Protein AF-A0A7S0KKC0-F1 (afdb_monomer_lite)

pLDDT: mean 70.09, std 23.84, range [21.81, 97.62]

Structure (mmCIF, N/CA/C/O backbone):
data_AF-A0A7S0KKC0-F1
#
_entry.id   AF-A0A7S0KKC0-F1
#
loop_
_atom_site.group_PDB
_atom_site.id
_atom_site.type_symbol
_atom_site.label_atom_id
_atom_site.label_alt_id
_atom_site.label_comp_id
_atom_site.label_asym_id
_atom_site.label_entity_id
_atom_site.label_seq_id
_atom_site.pdbx_PDB_ins_code
_atom_site.Cartn_x
_atom_site.Cartn_y
_atom_site.Cartn_z
_atom_site.occupancy
_atom_site.B_iso_or_equiv
_atom_site.auth_seq_id
_atom_site.auth_comp_id
_atom_site.auth_asym_id
_atom_site.auth_atom_id
_atom_site.pdbx_PDB_model_num
ATOM 1 N N . SER A 1 1 ? -36.956 -41.196 -15.712 1.00 33.34 1 SER A N 1
ATOM 2 C CA . SER A 1 1 ? -36.522 -42.022 -16.857 1.00 33.34 1 SER A CA 1
ATOM 3 C C . SER A 1 1 ? -36.078 -41.069 -17.961 1.00 33.34 1 SER A C 1
ATOM 5 O O . SER A 1 1 ? -36.924 -40.428 -18.557 1.00 33.34 1 SER A O 1
ATOM 7 N N . SER A 1 2 ? -34.801 -40.683 -18.025 1.00 31.00 2 SER A N 1
ATOM 8 C CA . SER A 1 2 ? -33.694 -41.424 -18.672 1.00 31.00 2 SER A CA 1
ATOM 9 C C . SER A 1 2 ? -33.734 -41.276 -20.201 1.00 31.00 2 SER A C 1
ATOM 11 O O . SER A 1 2 ? -34.585 -41.890 -20.827 1.00 31.00 2 SER A O 1
ATOM 13 N N . PHE A 1 3 ? -32.931 -40.360 -20.767 1.00 27.38 3 PHE A N 1
ATOM 14 C CA . PHE A 1 3 ? -31.761 -40.575 -21.670 1.00 27.38 3 PHE A CA 1
ATOM 15 C C . PHE A 1 3 ? -32.147 -40.082 -23.088 1.00 27.38 3 PHE A C 1
ATOM 17 O O . PHE A 1 3 ? -33.309 -40.195 -23.442 1.00 27.38 3 PHE A O 1
ATOM 24 N N . ALA A 1 4 ? -31.314 -39.592 -24.006 1.00 29.56 4 ALA A N 1
ATOM 25 C CA . ALA A 1 4 ? -30.034 -38.887 -24.048 1.00 29.56 4 ALA A CA 1
ATOM 26 C C . ALA A 1 4 ? -29.854 -38.394 -25.516 1.00 29.56 4 ALA A C 1
ATOM 28 O O . ALA A 1 4 ? -30.545 -38.859 -26.418 1.00 29.56 4 ALA A O 1
ATOM 29 N N . ALA A 1 5 ? -28.932 -37.448 -25.698 1.00 29.34 5 ALA A N 1
ATOM 30 C CA . ALA A 1 5 ? -28.381 -36.809 -26.903 1.00 29.34 5 ALA A CA 1
ATOM 31 C C . ALA A 1 5 ? -28.414 -37.521 -28.282 1.00 29.34 5 ALA A C 1
ATOM 33 O O . ALA A 1 5 ? -28.183 -38.722 -28.388 1.00 29.34 5 ALA A O 1
ATOM 34 N N . ALA A 1 6 ? -28.455 -36.705 -29.350 1.00 29.59 6 ALA A N 1
ATOM 35 C CA . ALA A 1 6 ? -27.724 -36.961 -30.596 1.00 29.59 6 ALA A CA 1
ATOM 36 C C . ALA A 1 6 ? -27.230 -35.651 -31.249 1.00 29.59 6 ALA A C 1
ATOM 38 O O . ALA A 1 6 ? -27.935 -34.647 -31.306 1.00 29.59 6 ALA A O 1
ATOM 39 N N . VAL A 1 7 ? -25.977 -35.708 -31.694 1.00 26.31 7 VAL A N 1
ATOM 40 C CA . VAL A 1 7 ? -25.099 -34.673 -32.256 1.00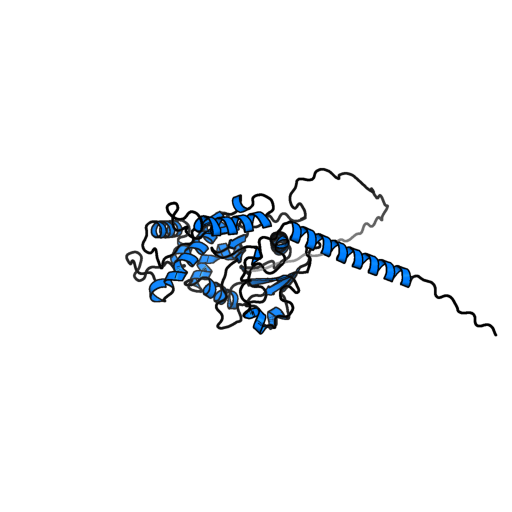 26.31 7 VAL A CA 1
ATOM 41 C C . VAL A 1 7 ? -25.295 -34.544 -33.772 1.00 26.31 7 VAL A C 1
ATOM 43 O O . VAL A 1 7 ? -25.514 -35.552 -34.437 1.00 26.31 7 VAL A O 1
ATOM 46 N N . ALA A 1 8 ? -25.100 -33.346 -34.335 1.00 27.22 8 ALA A N 1
ATOM 47 C CA . ALA A 1 8 ? -24.773 -33.174 -35.754 1.00 27.22 8 ALA A CA 1
ATOM 48 C C . ALA A 1 8 ? -23.677 -32.108 -35.941 1.00 27.22 8 ALA A C 1
ATOM 50 O O . ALA A 1 8 ? -23.861 -30.938 -35.614 1.00 27.22 8 ALA A O 1
ATOM 51 N N . VAL A 1 9 ? -22.537 -32.540 -36.484 1.00 25.58 9 VAL A N 1
ATOM 52 C CA . VAL A 1 9 ? -21.440 -31.725 -37.026 1.00 25.58 9 VAL A CA 1
ATOM 53 C C . VAL A 1 9 ? -21.275 -32.139 -38.487 1.00 25.58 9 VAL A C 1
ATOM 55 O O . VAL A 1 9 ? -21.132 -33.333 -38.732 1.00 25.58 9 VAL A O 1
ATOM 58 N N . ALA A 1 10 ? -21.273 -31.179 -39.420 1.00 26.02 10 ALA A N 1
ATOM 59 C CA . ALA A 1 10 ? -20.343 -31.084 -40.564 1.00 26.02 10 ALA A CA 1
ATOM 60 C C . ALA A 1 10 ? -20.764 -29.924 -41.503 1.00 26.02 10 ALA A C 1
ATOM 62 O O . ALA A 1 10 ? -21.909 -29.873 -41.931 1.00 26.02 10 ALA A O 1
ATOM 63 N N . VAL A 1 11 ? -19.948 -28.869 -41.644 1.00 26.45 11 VAL A N 1
ATOM 64 C CA . VAL A 1 11 ? -18.920 -28.610 -42.691 1.00 26.45 11 VAL A CA 1
ATOM 65 C C . VAL A 1 11 ? -19.469 -27.857 -43.915 1.00 26.45 11 VAL A C 1
ATOM 67 O O . VAL A 1 11 ? -20.315 -28.357 -44.646 1.00 26.45 11 VAL A O 1
ATOM 70 N N . GLY A 1 12 ? -18.890 -26.679 -44.177 1.00 24.48 12 GLY A N 1
ATOM 71 C CA . GLY A 1 12 ? -19.020 -25.933 -45.432 1.00 24.48 12 GLY A CA 1
ATOM 72 C C . GLY A 1 12 ? -17.969 -24.819 -45.550 1.00 24.48 12 GLY A C 1
ATOM 73 O O . GLY A 1 12 ? -18.202 -23.701 -45.104 1.00 24.48 12 GLY A O 1
ATOM 74 N N . CYS A 1 13 ? -16.806 -25.135 -46.131 1.00 22.30 13 CYS A N 1
ATOM 75 C CA . CYS A 1 13 ? -15.778 -24.186 -46.591 1.00 22.30 13 CYS A CA 1
ATOM 76 C C . CYS A 1 13 ? -16.032 -23.761 -48.050 1.00 22.30 13 CYS A C 1
ATOM 78 O O . CYS A 1 13 ? -16.412 -24.617 -48.840 1.00 22.30 13 CYS A O 1
ATOM 80 N N . CYS A 1 14 ? -15.725 -22.500 -48.399 1.00 25.02 14 CYS A N 1
ATOM 81 C CA . CYS A 1 14 ? -15.184 -21.979 -49.683 1.00 25.02 14 CYS A CA 1
ATOM 82 C C . CYS A 1 14 ? -14.927 -20.464 -49.473 1.00 25.02 14 CYS A C 1
ATOM 84 O O . CYS A 1 14 ? -15.863 -19.729 -49.189 1.00 25.02 14 CYS A O 1
ATOM 86 N N . VAL A 1 15 ? -13.688 -19.999 -49.264 1.00 28.28 15 VAL A N 1
ATOM 87 C CA . VAL A 1 15 ? -12.686 -19.527 -50.254 1.00 28.28 15 VAL A CA 1
ATOM 88 C C . VAL A 1 15 ? -13.146 -18.326 -51.097 1.00 28.28 15 VAL A C 1
ATOM 90 O O . VAL A 1 15 ? -14.001 -18.453 -51.964 1.00 28.28 15 VAL A O 1
ATOM 93 N N . GLY A 1 16 ? -12.473 -17.188 -50.889 1.00 24.72 16 GLY A N 1
ATOM 94 C CA . GLY A 1 16 ? -12.490 -16.008 -51.754 1.00 24.72 16 GLY A CA 1
ATOM 95 C C . GLY A 1 16 ? -11.254 -15.139 -51.493 1.00 24.72 16 GLY A C 1
ATOM 96 O O . GLY A 1 16 ? -11.230 -14.357 -50.550 1.00 24.72 16 GLY A O 1
ATOM 97 N N . ILE A 1 17 ? -10.217 -15.331 -52.311 1.00 27.25 17 ILE A N 1
ATOM 98 C CA . ILE A 1 17 ? -8.992 -14.522 -52.388 1.00 27.25 17 ILE A CA 1
ATOM 99 C C . ILE A 1 17 ? -9.214 -13.430 -53.444 1.00 27.25 17 ILE A C 1
ATOM 101 O O . ILE A 1 17 ? -9.596 -13.750 -54.567 1.00 27.25 17 ILE A O 1
ATOM 105 N N . ALA A 1 18 ? -8.894 -12.175 -53.125 1.00 26.75 18 ALA A N 1
ATOM 106 C CA . ALA A 1 18 ? -8.523 -11.153 -54.106 1.00 26.75 18 ALA A CA 1
ATOM 107 C C . ALA A 1 18 ? -7.470 -10.217 -53.491 1.00 26.75 18 ALA A C 1
ATOM 109 O O . ALA A 1 18 ? -7.581 -9.807 -52.338 1.00 26.75 18 ALA A O 1
ATOM 110 N N . ALA A 1 19 ? -6.415 -9.960 -54.261 1.00 24.92 19 ALA A N 1
ATOM 111 C CA . ALA A 1 19 ? -5.150 -9.382 -53.834 1.00 24.92 19 ALA A CA 1
ATOM 112 C C . ALA A 1 19 ? -5.072 -7.848 -53.974 1.00 24.92 19 ALA A C 1
ATOM 114 O O . ALA A 1 19 ? -5.726 -7.248 -54.820 1.00 24.92 19 ALA A O 1
ATOM 115 N N . TYR A 1 20 ? -4.206 -7.280 -53.129 1.00 24.53 20 TYR A N 1
ATOM 116 C CA . TYR A 1 20 ? -3.449 -6.020 -53.189 1.00 24.53 20 TYR A CA 1
ATOM 117 C C . TYR A 1 20 ? -3.596 -5.085 -54.408 1.00 24.53 20 TYR A C 1
ATOM 119 O O . TYR A 1 20 ? -3.232 -5.446 -55.524 1.00 24.53 20 TYR A O 1
ATOM 127 N N . ALA A 1 21 ? -3.863 -3.804 -54.118 1.00 23.38 21 ALA A N 1
ATOM 128 C CA . ALA A 1 21 ? -3.140 -2.677 -54.713 1.00 23.38 21 ALA A CA 1
ATOM 129 C C . ALA A 1 21 ? -3.133 -1.457 -53.766 1.00 23.38 21 ALA A C 1
ATOM 131 O O . ALA A 1 21 ? -4.149 -1.032 -53.229 1.00 23.38 21 ALA A O 1
ATOM 132 N N . SER A 1 22 ? -1.924 -0.943 -53.580 1.00 25.75 22 SER A N 1
ATOM 133 C CA . SER A 1 22 ? -1.464 0.292 -52.942 1.00 25.75 22 SER A CA 1
ATOM 134 C C . SER A 1 22 ? -2.357 1.542 -53.024 1.00 25.75 22 SER A C 1
ATOM 136 O O . SER A 1 22 ? -2.679 2.002 -54.116 1.00 25.75 22 SER A O 1
ATOM 138 N N . SER A 1 23 ? -2.509 2.228 -51.887 1.00 24.06 23 SER A N 1
ATOM 139 C CA . SER A 1 23 ? -2.400 3.693 -51.835 1.00 24.06 23 SER A CA 1
ATOM 140 C C . SER A 1 23 ? -1.883 4.138 -50.466 1.00 24.06 23 SER A C 1
ATOM 142 O O . SER A 1 23 ? -2.566 4.019 -49.451 1.00 24.06 23 SER A O 1
ATOM 144 N N . VAL A 1 24 ? -0.656 4.645 -50.457 1.00 30.66 24 VAL A N 1
ATOM 145 C CA . VAL A 1 24 ? -0.080 5.437 -49.371 1.00 30.66 24 VAL A CA 1
ATOM 146 C C . VAL A 1 24 ? -0.728 6.825 -49.409 1.00 30.66 24 VAL A C 1
ATOM 148 O O . VAL A 1 24 ? -0.751 7.424 -50.485 1.00 30.66 24 VAL A O 1
ATOM 151 N N . PRO A 1 25 ? -1.159 7.399 -48.275 1.00 22.64 25 PRO A N 1
ATOM 152 C CA . PRO A 1 25 ? -1.080 8.832 -48.080 1.00 22.64 25 PRO A CA 1
ATOM 153 C C . PRO A 1 25 ? 0.105 9.111 -47.163 1.00 22.64 25 PRO A C 1
ATOM 155 O O . PRO A 1 25 ? 0.103 8.812 -45.968 1.00 22.64 25 PRO A O 1
ATOM 158 N N . SER A 1 26 ? 1.141 9.668 -47.771 1.00 24.23 26 SER A N 1
ATOM 159 C CA . SER A 1 26 ? 2.267 10.261 -47.083 1.00 24.23 26 SER A CA 1
ATOM 160 C C . SER A 1 26 ? 1.811 11.587 -46.478 1.00 24.23 26 SER A C 1
ATOM 162 O O . SER A 1 26 ? 1.175 12.390 -47.154 1.00 24.23 26 SER A O 1
ATOM 164 N N . SER A 1 27 ? 2.255 11.816 -45.245 1.00 27.88 27 SER A N 1
ATOM 165 C CA . SER A 1 27 ? 2.676 13.121 -44.730 1.00 27.88 27 SER A CA 1
ATOM 166 C C . SER A 1 27 ? 1.612 14.178 -44.386 1.00 27.88 27 SER A C 1
ATOM 168 O O . SER A 1 27 ? 0.975 14.779 -45.242 1.00 27.88 27 SER A O 1
ATOM 170 N N . SER A 1 28 ? 1.646 14.548 -43.101 1.00 29.44 28 SER A N 1
ATOM 171 C CA . SER A 1 28 ? 1.592 15.940 -42.624 1.00 29.44 28 SER A CA 1
ATOM 172 C C . SER A 1 28 ? 0.234 16.647 -42.559 1.00 29.44 28 SER A C 1
ATOM 174 O O . SER A 1 28 ? -0.031 17.581 -43.305 1.00 29.44 28 SER A O 1
ATOM 176 N N . ALA A 1 29 ? -0.549 16.297 -41.539 1.00 24.22 29 ALA A N 1
ATOM 177 C CA . ALA A 1 29 ? -1.346 17.210 -40.703 1.00 24.22 29 ALA A CA 1
ATOM 178 C C . ALA A 1 29 ? -1.804 16.376 -39.485 1.00 24.22 29 ALA A C 1
ATOM 180 O O . ALA A 1 29 ? -2.370 15.312 -39.677 1.00 24.22 29 ALA A O 1
ATOM 181 N N . MET A 1 30 ? -1.543 16.680 -38.216 1.00 27.45 30 MET A N 1
ATOM 182 C CA . MET A 1 30 ? -1.398 17.968 -37.560 1.00 27.45 30 MET A CA 1
ATOM 183 C C . MET A 1 30 ? -0.312 17.905 -36.476 1.00 27.45 30 MET A C 1
ATOM 185 O O . MET A 1 30 ? -0.456 17.232 -35.460 1.00 27.45 30 MET A O 1
ATOM 189 N N . LEU A 1 31 ? 0.747 18.691 -36.663 1.00 31.72 31 LEU A N 1
ATOM 190 C CA . LEU A 1 31 ? 1.318 19.445 -35.552 1.00 31.72 31 LEU A CA 1
ATOM 191 C C . LEU A 1 31 ? 0.249 20.464 -35.145 1.00 31.72 31 LEU A C 1
ATOM 193 O O . LEU A 1 31 ? -0.107 21.333 -35.939 1.00 31.72 31 LEU A O 1
ATOM 197 N N . GLY A 1 32 ? -0.304 20.307 -33.948 1.00 21.81 32 GLY A N 1
ATOM 198 C CA . GLY A 1 32 ? -1.403 21.130 -33.468 1.00 21.81 32 GLY A CA 1
ATOM 199 C C . GLY A 1 32 ? -1.533 21.071 -31.956 1.00 21.81 32 GLY A C 1
ATOM 200 O O . GLY A 1 32 ? -2.217 20.209 -31.429 1.00 21.81 32 GLY A O 1
ATOM 201 N N . SER A 1 33 ? -0.915 22.055 -31.306 1.00 26.09 33 SER A N 1
ATOM 202 C CA . SER A 1 33 ? -1.081 22.455 -29.905 1.00 26.09 33 SER A CA 1
ATOM 203 C C . SER A 1 33 ? -0.376 21.615 -28.834 1.00 26.09 33 SER A C 1
ATOM 205 O O . SER A 1 33 ? -0.880 20.625 -28.309 1.00 26.09 33 SER A O 1
ATOM 207 N N . ALA A 1 34 ? 0.789 22.125 -28.435 1.00 36.16 34 ALA A N 1
ATOM 208 C CA . ALA A 1 34 ? 1.322 21.969 -27.094 1.00 36.16 34 ALA A CA 1
ATOM 209 C C . ALA A 1 34 ? 0.255 22.390 -26.067 1.00 36.16 34 ALA A C 1
ATOM 211 O O . ALA A 1 34 ? -0.007 23.579 -25.933 1.00 36.16 34 ALA A O 1
ATOM 212 N N . ASN A 1 35 ? -0.402 21.409 -25.435 1.00 30.06 35 ASN A N 1
ATOM 213 C CA . ASN A 1 35 ? -1.090 21.467 -24.135 1.00 30.06 35 ASN A CA 1
ATOM 214 C C . ASN A 1 35 ? -1.926 20.182 -23.919 1.00 30.06 35 ASN A C 1
ATOM 216 O O . ASN A 1 35 ? -3.146 20.193 -23.996 1.00 30.06 35 ASN A O 1
ATOM 220 N N . GLY A 1 36 ? -1.287 19.066 -23.571 1.00 24.84 36 GLY A N 1
ATOM 221 C CA . GLY A 1 36 ? -1.936 17.797 -23.181 1.00 24.84 36 GLY A CA 1
ATOM 222 C C . GLY A 1 36 ? -0.824 16.783 -22.931 1.00 24.84 36 GLY A C 1
ATOM 223 O O . GLY A 1 36 ? 0.034 16.631 -23.785 1.00 24.84 36 GLY A O 1
ATOM 224 N N . GLY A 1 37 ? -0.621 16.268 -21.719 1.00 29.88 37 GLY A N 1
ATOM 225 C CA . GLY A 1 37 ? -1.489 15.236 -21.156 1.00 29.88 37 GLY A CA 1
ATOM 226 C C . GLY A 1 37 ? -1.216 13.942 -21.917 1.00 29.88 37 GLY A C 1
ATOM 227 O O . GLY A 1 37 ? -1.510 13.886 -23.100 1.00 29.88 37 GLY A O 1
ATOM 228 N N . VAL A 1 38 ? -0.569 12.974 -21.268 1.00 36.06 38 VAL A N 1
ATOM 229 C CA . VAL A 1 38 ? -0.101 11.698 -21.829 1.00 36.06 38 VAL A CA 1
ATOM 230 C C . VAL A 1 38 ? -1.230 10.983 -22.584 1.00 36.06 38 VAL A C 1
ATOM 232 O O . VAL A 1 38 ? -1.974 10.209 -22.002 1.00 36.06 38 VAL A O 1
ATOM 235 N N . ASP A 1 39 ? -1.335 11.239 -23.888 1.00 32.38 39 ASP A N 1
ATOM 236 C CA . ASP A 1 39 ? -2.275 10.579 -24.804 1.00 32.38 39 ASP A CA 1
ATOM 237 C C . ASP A 1 39 ? -1.540 9.524 -25.648 1.00 32.38 39 ASP A C 1
ATOM 239 O O . ASP A 1 39 ? -1.757 9.325 -26.843 1.00 32.38 39 ASP A O 1
ATOM 243 N N . LEU A 1 40 ? -0.607 8.825 -25.000 1.00 34.19 40 LEU A N 1
ATOM 244 C CA . LEU A 1 40 ? -0.240 7.486 -25.420 1.00 34.19 40 LEU A CA 1
ATOM 245 C C . LEU A 1 40 ? -1.043 6.540 -24.544 1.00 34.19 40 LEU A C 1
ATOM 247 O O . LEU A 1 40 ? -0.691 6.408 -23.379 1.00 34.19 40 LEU A O 1
ATOM 251 N N . LEU A 1 41 ? -2.057 5.880 -25.114 1.00 38.12 41 LEU A N 1
ATOM 252 C CA . LEU A 1 41 ? -2.309 4.439 -24.966 1.00 38.12 41 LEU A CA 1
ATOM 253 C C . LEU A 1 41 ? -3.599 4.007 -25.685 1.00 38.12 41 LEU A C 1
ATOM 255 O O . LEU A 1 41 ? -4.710 4.391 -25.334 1.00 38.12 41 LEU A O 1
ATOM 259 N N . LEU A 1 42 ? -3.451 3.116 -26.669 1.00 35.06 42 LEU A N 1
ATOM 260 C CA . LEU A 1 42 ? -4.535 2.239 -27.110 1.00 35.06 42 LEU A CA 1
ATOM 261 C C . LEU A 1 42 ? -4.824 1.243 -25.973 1.00 35.06 42 LEU A C 1
ATOM 263 O O . LEU A 1 42 ? -4.142 0.228 -25.844 1.00 35.06 42 LEU A O 1
ATOM 267 N N . GLY A 1 43 ? -5.796 1.604 -25.133 1.00 38.94 43 GLY A N 1
ATOM 268 C CA . GLY A 1 43 ? -6.290 0.863 -23.971 1.00 38.94 43 GLY A CA 1
ATOM 269 C C . GLY A 1 43 ? -6.640 1.846 -22.854 1.00 38.94 43 GLY A C 1
ATOM 270 O O . GLY A 1 43 ? -5.741 2.413 -22.246 1.00 38.94 43 GLY A O 1
ATOM 271 N N . ALA A 1 44 ? -7.930 2.090 -22.616 1.00 43.06 44 ALA A N 1
ATOM 272 C CA . ALA A 1 44 ? -8.434 3.107 -21.688 1.00 43.06 44 ALA A CA 1
ATOM 273 C C . ALA A 1 44 ? -8.248 2.724 -20.202 1.00 43.06 44 ALA A C 1
ATOM 275 O O . ALA A 1 44 ? -9.215 2.602 -19.458 1.00 43.06 44 ALA A O 1
ATOM 276 N N . THR A 1 45 ? -7.014 2.499 -19.755 1.00 54.09 45 THR A N 1
ATOM 277 C CA . THR A 1 45 ? -6.682 2.441 -18.324 1.00 54.09 45 THR A CA 1
ATOM 278 C C . THR A 1 45 ? -6.320 3.832 -17.841 1.00 54.09 45 THR A C 1
ATOM 280 O O . THR A 1 45 ? -5.310 4.398 -18.258 1.00 54.09 45 THR A O 1
ATOM 283 N N . THR A 1 46 ? -7.137 4.366 -16.942 1.00 65.88 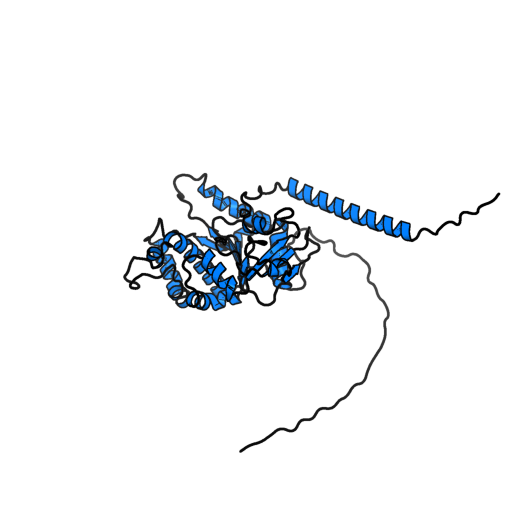46 THR A N 1
ATOM 284 C CA . THR A 1 46 ? -6.819 5.567 -16.174 1.00 65.88 46 THR A CA 1
ATOM 285 C C . THR A 1 46 ? -5.830 5.230 -15.066 1.00 65.88 46 THR A C 1
ATOM 287 O O . THR A 1 46 ? -5.823 4.112 -14.544 1.00 65.88 46 THR A O 1
ATOM 290 N N . PHE A 1 47 ? -5.002 6.202 -14.689 1.00 75.50 47 PHE A N 1
ATOM 291 C CA . PHE A 1 47 ? -4.133 6.065 -13.526 1.00 75.50 47 PHE A CA 1
ATOM 292 C C . PHE A 1 47 ? -4.969 5.754 -12.263 1.00 75.50 47 PHE A C 1
ATOM 294 O O . PHE A 1 47 ? -6.078 6.288 -12.134 1.00 75.50 47 PHE A O 1
ATOM 301 N N . PRO A 1 48 ? -4.500 4.878 -11.352 1.00 78.38 48 PRO A N 1
ATOM 302 C CA . PRO A 1 48 ? -5.233 4.539 -10.137 1.00 78.38 48 PRO A CA 1
ATOM 303 C C . PRO A 1 48 ? -5.532 5.751 -9.266 1.00 78.38 48 PRO A C 1
ATOM 305 O O . PRO A 1 48 ? -4.746 6.694 -9.179 1.00 78.38 48 PRO A O 1
ATOM 308 N N . ARG A 1 49 ? -6.626 5.661 -8.506 1.00 78.38 49 ARG A N 1
ATOM 309 C CA . ARG A 1 49 ? -6.841 6.571 -7.383 1.00 78.38 49 ARG A CA 1
ATOM 310 C C . ARG A 1 49 ? -5.653 6.466 -6.431 1.00 78.38 49 ARG A C 1
ATOM 312 O O . ARG A 1 49 ? -5.172 5.367 -6.150 1.00 78.38 49 ARG A O 1
ATOM 319 N N . THR A 1 50 ? -5.207 7.602 -5.920 1.00 83.19 50 THR A N 1
ATOM 320 C CA . THR A 1 50 ? -4.155 7.637 -4.909 1.00 83.19 50 THR A CA 1
ATOM 321 C C . THR A 1 50 ? -4.739 8.083 -3.585 1.00 83.19 50 THR A C 1
ATOM 323 O O . THR A 1 50 ? -5.451 9.083 -3.523 1.00 83.19 50 THR A O 1
ATOM 326 N N . THR A 1 51 ? -4.390 7.372 -2.519 1.00 83.56 51 THR A N 1
ATOM 327 C CA . THR A 1 51 ? -4.621 7.815 -1.151 1.00 83.56 51 THR A CA 1
ATOM 328 C C . THR A 1 51 ? -3.295 8.025 -0.441 1.00 83.56 51 THR A C 1
ATOM 330 O O . THR A 1 51 ? -2.440 7.141 -0.385 1.00 83.56 51 THR A O 1
ATOM 333 N N . ARG A 1 52 ? -3.133 9.204 0.145 1.00 82.94 52 ARG A N 1
ATOM 334 C CA . ARG A 1 52 ? -1.990 9.527 0.984 1.00 82.94 52 ARG A CA 1
ATOM 335 C C . ARG A 1 52 ? -2.404 9.540 2.443 1.00 82.94 52 ARG A C 1
ATOM 337 O O . ARG A 1 52 ? -3.399 10.166 2.808 1.00 82.94 52 ARG A O 1
ATOM 344 N N . ILE A 1 53 ? -1.601 8.887 3.268 1.00 85.38 53 ILE A N 1
ATOM 345 C CA . ILE A 1 53 ? -1.714 8.999 4.713 1.00 85.38 53 ILE A CA 1
ATOM 346 C C . ILE A 1 53 ? -0.863 10.187 5.146 1.00 85.38 53 ILE A C 1
ATOM 348 O O . ILE A 1 53 ? 0.313 10.267 4.797 1.00 85.38 53 ILE A O 1
ATOM 352 N N . THR A 1 54 ? -1.467 11.146 5.836 1.00 81.44 54 THR A N 1
ATOM 353 C CA . THR A 1 54 ? -0.803 12.378 6.272 1.00 81.44 54 THR A CA 1
ATOM 354 C C . THR A 1 54 ? -0.550 12.321 7.774 1.00 81.44 54 THR A C 1
ATOM 356 O O . THR A 1 54 ? -1.510 12.083 8.517 1.00 81.44 54 THR A O 1
ATOM 359 N N . PRO A 1 55 ? 0.693 12.536 8.243 1.00 71.69 55 PRO A N 1
ATOM 360 C CA . PRO A 1 55 ? 0.956 12.624 9.670 1.00 71.69 55 PRO A CA 1
ATOM 361 C C . PRO A 1 55 ? 0.132 13.758 10.279 1.00 71.69 55 PRO A C 1
ATOM 363 O O . PRO A 1 55 ? -0.075 14.796 9.649 1.00 71.69 55 PRO A O 1
ATOM 366 N N . LYS A 1 56 ? -0.335 13.570 11.515 1.00 64.94 56 LYS A N 1
ATOM 367 C CA . LYS A 1 56 ? -0.989 14.650 12.251 1.00 64.94 56 LYS A CA 1
ATOM 368 C C . LYS A 1 56 ? 0.055 15.731 12.527 1.00 64.94 56 LYS A C 1
ATOM 370 O O . LYS A 1 56 ? 1.043 15.482 13.219 1.00 64.94 56 LYS A O 1
ATOM 375 N N . THR A 1 57 ? -0.136 16.915 11.956 1.00 51.62 57 THR A N 1
ATOM 376 C CA . THR A 1 57 ? 0.663 18.086 12.299 1.00 51.62 57 THR A CA 1
ATOM 377 C C . THR A 1 57 ? 0.393 18.405 13.765 1.00 51.62 57 THR A C 1
ATOM 379 O O . THR A 1 57 ? -0.732 18.723 14.143 1.00 51.62 57 THR A O 1
ATOM 382 N N . ILE A 1 58 ? 1.410 18.224 14.610 1.00 39.75 58 ILE A N 1
ATOM 383 C CA . ILE A 1 58 ? 1.414 18.792 15.956 1.00 39.75 58 ILE A CA 1
ATOM 384 C C . ILE A 1 58 ? 1.370 20.307 15.734 1.00 39.75 58 ILE A C 1
ATOM 386 O O . ILE A 1 58 ? 2.269 20.857 15.103 1.00 39.75 58 ILE A O 1
ATOM 390 N N . ASP A 1 59 ? 0.265 20.901 16.166 1.00 37.62 59 ASP A N 1
ATOM 391 C CA . ASP A 1 59 ? -0.053 22.324 16.189 1.00 37.62 59 ASP A CA 1
ATOM 392 C C . ASP A 1 59 ? -0.241 23.034 14.833 1.00 37.62 59 ASP A C 1
ATOM 394 O O . ASP A 1 59 ? 0.700 23.393 14.125 1.00 37.62 59 ASP A O 1
ATOM 398 N N . ASP A 1 60 ? -1.511 23.350 14.554 1.00 40.38 60 ASP A N 1
ATOM 399 C CA . ASP A 1 60 ? -1.917 24.549 13.806 1.00 40.38 60 ASP A CA 1
ATOM 400 C C . ASP A 1 60 ? -1.646 25.846 14.608 1.00 40.38 60 ASP A C 1
ATOM 402 O O . ASP A 1 60 ? -1.917 26.929 14.097 1.00 40.38 60 ASP A O 1
ATOM 406 N N . ASP A 1 61 ? -1.079 25.767 15.824 1.00 39.72 61 ASP A N 1
ATOM 407 C CA . ASP A 1 61 ? -0.954 26.924 16.720 1.00 39.72 61 ASP A CA 1
ATOM 408 C C . ASP A 1 61 ? 0.445 27.255 17.282 1.00 39.72 61 ASP A C 1
ATOM 410 O O . ASP A 1 61 ? 0.557 28.347 17.822 1.00 39.72 61 ASP A O 1
ATOM 414 N N . ASP A 1 62 ? 1.526 26.463 17.136 1.00 36.47 62 ASP A N 1
ATOM 415 C CA . ASP A 1 62 ? 2.795 26.856 17.806 1.00 36.47 62 ASP A CA 1
ATOM 416 C C . ASP A 1 62 ? 4.150 26.481 17.168 1.00 36.47 62 ASP A C 1
ATOM 418 O O . ASP A 1 62 ? 5.176 26.797 17.756 1.00 36.47 62 ASP A O 1
ATOM 422 N N . ASP A 1 63 ? 4.234 25.933 15.946 1.00 37.03 63 ASP A N 1
ATOM 423 C CA . ASP A 1 63 ? 5.498 25.971 15.171 1.00 37.03 63 ASP A CA 1
ATOM 424 C C . ASP A 1 63 ? 5.274 25.646 13.679 1.00 37.03 63 ASP A C 1
ATOM 426 O O . ASP A 1 63 ? 5.582 24.570 13.156 1.00 37.03 63 ASP A O 1
ATOM 430 N N . ALA A 1 64 ? 4.764 26.635 12.941 1.00 39.38 64 ALA A N 1
ATOM 431 C CA . ALA A 1 64 ? 4.446 26.571 11.508 1.00 39.38 64 ALA A CA 1
ATOM 432 C C . ALA A 1 64 ? 5.652 26.320 10.561 1.00 39.38 64 ALA A C 1
ATOM 434 O O . ALA A 1 64 ? 5.524 26.461 9.342 1.00 39.38 64 ALA A O 1
ATOM 435 N N . ALA A 1 65 ? 6.833 25.956 11.066 1.00 40.56 65 ALA A N 1
ATOM 436 C CA . ALA A 1 65 ? 8.031 25.718 10.257 1.00 40.56 65 ALA A CA 1
ATOM 437 C C . ALA A 1 65 ? 8.292 24.229 9.951 1.00 40.56 65 ALA A C 1
ATOM 439 O O . ALA A 1 65 ? 8.834 23.912 8.892 1.00 40.56 65 ALA A O 1
ATOM 440 N N . THR A 1 66 ? 7.898 23.299 10.827 1.00 41.81 66 THR A N 1
ATOM 441 C CA . THR A 1 66 ? 8.221 21.862 10.690 1.00 41.81 66 THR A CA 1
ATOM 442 C C . THR A 1 66 ? 7.021 21.010 10.286 1.00 41.81 66 THR A C 1
ATOM 444 O O . THR A 1 66 ? 7.178 20.116 9.450 1.00 41.81 66 THR A O 1
ATOM 447 N N . SER A 1 67 ? 5.815 21.309 10.773 1.00 40.84 67 SER A N 1
ATOM 448 C CA . SER A 1 67 ? 4.581 20.598 10.397 1.00 40.84 67 SER A CA 1
ATOM 449 C C . SER A 1 67 ? 4.163 20.917 8.948 1.00 40.84 67 SER A C 1
ATOM 451 O O . SER A 1 67 ? 3.874 20.026 8.144 1.00 40.84 67 SER A O 1
ATOM 453 N N . THR A 1 68 ? 4.354 22.176 8.548 1.00 49.50 68 THR A N 1
ATOM 454 C CA . THR A 1 68 ? 4.281 22.658 7.164 1.00 49.50 68 THR A CA 1
ATOM 455 C C . THR A 1 68 ? 5.320 21.986 6.259 1.00 49.50 68 THR A C 1
ATOM 457 O O . THR A 1 68 ? 5.133 21.970 5.047 1.00 49.50 68 THR A O 1
ATOM 460 N N . SER A 1 69 ? 6.392 21.388 6.803 1.00 62.78 69 SER A N 1
ATOM 461 C CA . SER A 1 69 ? 7.474 20.809 5.997 1.00 62.78 69 SER A CA 1
ATOM 462 C C . SER A 1 69 ? 7.132 19.425 5.447 1.00 62.78 69 SER A C 1
ATOM 464 O O . SER A 1 69 ? 7.211 19.240 4.239 1.00 62.78 69 SER A O 1
ATOM 466 N N . MET A 1 70 ? 6.705 18.450 6.259 1.00 66.88 70 MET A N 1
ATOM 467 C CA . MET A 1 70 ? 6.483 17.083 5.761 1.00 66.88 70 MET A CA 1
ATOM 468 C C . MET A 1 70 ? 5.292 17.041 4.809 1.00 66.88 70 MET A C 1
ATOM 470 O O . MET A 1 70 ? 5.375 16.517 3.697 1.00 66.88 70 MET A O 1
ATOM 474 N N . ASP A 1 71 ? 4.204 17.695 5.202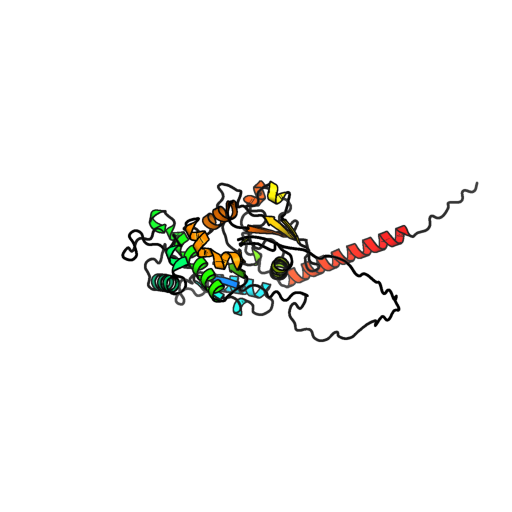 1.00 66.12 71 ASP A N 1
ATOM 475 C CA . ASP A 1 71 ? 2.990 17.681 4.415 1.00 66.12 71 ASP A CA 1
ATOM 476 C C . ASP A 1 71 ? 3.147 18.414 3.078 1.00 66.12 71 ASP A C 1
ATOM 478 O O . ASP A 1 71 ? 2.669 17.928 2.042 1.00 66.12 71 ASP A O 1
ATOM 482 N N . ALA A 1 72 ? 3.872 19.539 3.072 1.00 68.69 72 ALA A N 1
ATOM 483 C CA . ALA A 1 72 ? 4.264 20.218 1.842 1.00 68.69 72 ALA A CA 1
ATOM 484 C C . ALA A 1 72 ? 5.275 19.406 1.028 1.00 68.69 72 ALA A C 1
ATOM 486 O O . ALA A 1 72 ? 5.160 19.380 -0.191 1.00 68.69 72 ALA A O 1
ATOM 487 N N . ARG A 1 73 ? 6.215 18.693 1.657 1.00 69.12 73 ARG A N 1
ATOM 488 C CA . ARG A 1 73 ? 7.212 17.876 0.950 1.00 69.12 73 ARG A CA 1
ATOM 489 C C . ARG A 1 73 ? 6.582 16.706 0.231 1.00 69.12 73 ARG A C 1
ATOM 491 O O . ARG A 1 73 ? 6.866 16.542 -0.951 1.00 69.12 73 ARG A O 1
ATOM 498 N N . MET A 1 74 ? 5.699 15.927 0.865 1.00 68.12 74 MET A N 1
ATOM 499 C CA . MET A 1 74 ? 5.047 14.857 0.102 1.00 68.12 74 MET A CA 1
ATOM 500 C C . MET A 1 74 ? 4.019 15.422 -0.893 1.00 68.12 74 MET A C 1
ATOM 502 O O . MET A 1 74 ? 3.734 14.760 -1.881 1.00 68.12 74 MET A O 1
ATOM 506 N N . ARG A 1 75 ? 3.514 16.662 -0.715 1.00 69.44 75 ARG A N 1
ATOM 507 C CA . ARG A 1 75 ? 2.701 17.340 -1.749 1.00 69.44 75 ARG A CA 1
ATOM 508 C C . ARG A 1 75 ? 3.557 17.704 -2.958 1.00 69.44 75 ARG A C 1
ATOM 510 O O . ARG A 1 75 ? 3.209 17.325 -4.064 1.00 69.44 75 ARG A O 1
ATOM 517 N N . ALA A 1 76 ? 4.688 18.366 -2.729 1.00 68.81 76 ALA A N 1
ATOM 518 C CA . ALA A 1 76 ? 5.645 18.742 -3.760 1.00 68.81 76 ALA A CA 1
ATOM 519 C C . ALA A 1 76 ? 6.181 17.512 -4.496 1.00 68.81 76 ALA A C 1
ATOM 521 O O . ALA A 1 76 ? 6.258 17.518 -5.716 1.00 68.81 76 ALA A O 1
ATOM 522 N N . ASN A 1 77 ? 6.482 16.434 -3.765 1.00 71.88 77 ASN A N 1
ATOM 523 C CA . ASN A 1 77 ? 6.839 15.147 -4.345 1.00 71.88 77 ASN A CA 1
ATOM 524 C C . ASN A 1 77 ? 5.723 14.646 -5.271 1.00 71.88 77 ASN A C 1
ATOM 526 O O . ASN A 1 77 ? 5.990 14.348 -6.423 1.00 71.88 77 ASN A O 1
ATOM 530 N N . TRP A 1 78 ? 4.471 14.637 -4.813 1.00 72.69 78 TRP A N 1
ATOM 531 C CA . TRP A 1 78 ? 3.338 14.191 -5.625 1.00 72.69 78 TRP A CA 1
ATOM 532 C C . TRP A 1 78 ? 3.120 15.046 -6.883 1.00 72.69 78 TRP A C 1
ATOM 534 O O . TRP A 1 78 ? 2.963 14.521 -7.985 1.00 72.69 78 TRP A O 1
ATOM 544 N N . ASP A 1 79 ? 3.158 16.370 -6.728 1.00 69.12 79 ASP A N 1
ATOM 545 C CA . ASP A 1 79 ? 2.958 17.323 -7.819 1.00 69.12 79 ASP A CA 1
ATOM 546 C C . ASP A 1 79 ? 4.075 17.239 -8.872 1.00 69.12 79 ASP A C 1
ATOM 548 O O . ASP A 1 79 ? 3.779 17.347 -10.064 1.00 69.12 79 ASP A O 1
ATOM 552 N N . LEU A 1 80 ? 5.325 16.978 -8.457 1.00 63.50 80 LEU A N 1
ATOM 553 C CA . LEU A 1 80 ? 6.466 16.790 -9.364 1.00 63.50 80 LEU A CA 1
ATOM 554 C C . LEU A 1 80 ? 6.235 15.620 -10.332 1.00 63.50 80 LEU A C 1
ATOM 556 O O . LEU A 1 80 ? 6.629 15.690 -11.493 1.00 63.50 80 LEU A O 1
ATOM 560 N N . TYR A 1 81 ? 5.585 14.550 -9.868 1.00 64.69 81 TYR A N 1
ATOM 561 C CA . TYR A 1 81 ? 5.467 13.312 -10.643 1.00 64.69 81 TYR A CA 1
ATOM 562 C C . TYR A 1 81 ? 4.177 13.195 -11.449 1.00 64.69 81 TYR A C 1
ATOM 564 O O . TYR A 1 81 ? 4.174 12.486 -12.445 1.00 64.69 81 TYR A O 1
ATOM 572 N N . HIS A 1 82 ? 3.124 13.932 -11.083 1.00 65.94 82 HIS A N 1
ATOM 573 C CA . HIS A 1 82 ? 1.840 13.912 -11.802 1.00 65.94 82 HIS A CA 1
ATOM 574 C C . HIS A 1 82 ? 1.666 15.083 -12.794 1.00 65.94 82 HIS A C 1
ATOM 576 O O . HIS A 1 82 ? 0.626 15.205 -13.441 1.00 65.94 82 HIS A O 1
ATOM 582 N N . GLY A 1 83 ? 2.655 15.979 -12.926 1.00 50.31 83 GLY A N 1
ATOM 583 C CA . GLY A 1 83 ? 2.778 16.980 -14.000 1.00 50.31 83 GLY A CA 1
ATOM 584 C C . GLY A 1 83 ? 1.698 18.075 -14.099 1.00 50.31 83 GLY A C 1
ATOM 585 O O . GLY A 1 83 ? 1.898 19.048 -14.825 1.00 50.31 83 GLY A O 1
ATOM 586 N N . ARG A 1 84 ? 0.555 17.964 -13.404 1.00 49.44 84 ARG A N 1
ATOM 587 C CA . ARG A 1 84 ? -0.559 18.935 -13.413 1.00 49.44 84 ARG A CA 1
ATOM 588 C C . ARG A 1 84 ? -1.378 18.892 -12.118 1.00 49.44 84 ARG A C 1
ATOM 590 O O . ARG A 1 84 ? -2.510 18.432 -12.118 1.00 49.44 84 ARG A O 1
ATOM 597 N N . GLY A 1 85 ? -0.836 19.399 -11.011 1.00 46.53 85 GLY A N 1
ATOM 598 C CA . GLY A 1 85 ? -1.617 19.594 -9.776 1.00 46.53 85 GLY A CA 1
ATOM 599 C C . GLY A 1 85 ? -2.200 18.310 -9.170 1.00 46.53 85 GLY A C 1
ATOM 600 O O . GLY A 1 85 ? -3.254 18.369 -8.535 1.00 46.53 85 GLY A O 1
ATOM 601 N N . GLY A 1 86 ? -1.522 17.174 -9.372 1.00 44.41 86 GLY A N 1
ATOM 602 C CA . GLY A 1 86 ? -2.003 15.837 -9.015 1.00 44.41 86 GLY A CA 1
ATOM 603 C C . GLY A 1 86 ? -2.226 15.610 -7.520 1.00 44.41 86 GLY A C 1
ATOM 604 O O . GLY A 1 86 ? -2.924 14.671 -7.153 1.00 44.41 86 GLY A O 1
ATOM 605 N N . SER A 1 87 ? -1.722 16.476 -6.633 1.00 51.47 87 SER A N 1
ATOM 606 C CA . SER A 1 87 ? -2.101 16.430 -5.214 1.00 51.47 87 SER A CA 1
ATOM 607 C C . SER A 1 87 ? -3.577 16.769 -4.960 1.00 51.47 87 SER A C 1
ATOM 609 O O . SER A 1 87 ? -4.113 16.380 -3.919 1.00 51.47 87 SER A O 1
ATOM 611 N N . LYS A 1 88 ? -4.258 17.458 -5.891 1.00 53.69 88 LYS A N 1
ATOM 612 C CA . LYS A 1 88 ? -5.713 17.694 -5.827 1.00 53.69 88 LYS A CA 1
ATOM 613 C C . LYS A 1 88 ? -6.531 16.434 -6.112 1.00 53.69 88 LYS A C 1
ATOM 615 O O . LYS A 1 88 ? -7.655 16.344 -5.633 1.00 53.69 88 LYS A O 1
ATOM 620 N N . ASP A 1 89 ? -5.949 15.478 -6.833 1.00 55.62 89 ASP A N 1
ATOM 621 C CA . ASP A 1 89 ? -6.593 14.216 -7.209 1.00 55.62 89 ASP A CA 1
ATOM 622 C C . ASP A 1 89 ? -6.272 13.079 -6.219 1.00 55.62 89 ASP A C 1
ATOM 624 O O . ASP A 1 89 ? -6.790 11.968 -6.345 1.00 55.62 89 ASP A O 1
ATOM 628 N N . SER A 1 90 ? -5.425 13.347 -5.213 1.00 66.56 90 SER A N 1
ATOM 629 C CA . SER A 1 90 ? -5.114 12.403 -4.137 1.00 66.56 90 SER A CA 1
ATOM 630 C C . SER A 1 90 ? -6.051 12.576 -2.942 1.00 66.56 90 SER A C 1
ATOM 632 O O . SER A 1 90 ? -6.160 13.665 -2.369 1.00 66.56 90 SER A O 1
ATOM 634 N N . ASP A 1 91 ? -6.666 11.480 -2.509 1.00 79.12 91 ASP A N 1
ATOM 635 C CA . ASP A 1 91 ? -7.367 11.434 -1.232 1.00 79.12 91 ASP A CA 1
ATOM 636 C C . ASP A 1 91 ? -6.395 11.547 -0.067 1.00 79.12 91 ASP A C 1
ATOM 638 O O . ASP A 1 91 ? -5.240 11.116 -0.145 1.00 79.12 91 ASP A O 1
ATOM 642 N N . ARG A 1 92 ? -6.914 12.017 1.068 1.00 81.81 92 ARG A N 1
ATOM 643 C CA . ARG A 1 92 ? -6.175 12.053 2.325 1.00 81.81 92 ARG A CA 1
ATOM 644 C C . ARG A 1 92 ? -6.848 11.221 3.401 1.00 81.81 92 ARG A C 1
ATOM 646 O O . ARG A 1 92 ? -8.072 11.237 3.555 1.00 81.81 92 ARG A O 1
ATOM 653 N N . VAL A 1 93 ? -6.018 10.524 4.163 1.00 86.12 93 VAL A N 1
ATOM 654 C CA . VAL A 1 93 ? -6.386 9.865 5.414 1.00 86.12 93 VAL A CA 1
ATOM 655 C C . VAL A 1 93 ? -5.385 10.296 6.476 1.00 86.12 93 VAL A C 1
ATOM 657 O O . VAL A 1 93 ? -4.193 10.378 6.205 1.00 86.12 93 VAL A O 1
ATOM 660 N N . VAL A 1 94 ? -5.862 10.615 7.673 1.00 88.06 94 VAL A N 1
ATOM 661 C CA . VAL A 1 94 ? -4.989 11.010 8.783 1.00 88.06 94 VAL A CA 1
ATOM 662 C C . VAL A 1 94 ? -4.240 9.780 9.296 1.00 88.06 94 VAL A C 1
ATOM 664 O O . VAL A 1 94 ? -4.816 8.697 9.370 1.00 88.06 94 VAL A O 1
ATOM 667 N N . GLU A 1 95 ? -2.958 9.934 9.632 1.00 89.50 95 GLU A N 1
ATOM 668 C CA . GLU A 1 95 ? -2.223 8.917 10.381 1.00 89.50 95 GLU A CA 1
ATOM 669 C C . GLU A 1 95 ? -2.673 8.937 11.843 1.00 89.50 95 GLU A C 1
ATOM 671 O O . GLU A 1 95 ? -2.375 9.864 12.598 1.00 89.50 95 GLU A O 1
ATOM 676 N N . TYR A 1 96 ? -3.394 7.896 12.241 1.00 90.81 96 TYR A N 1
ATOM 677 C CA . TYR A 1 96 ? -3.815 7.706 13.621 1.00 90.81 96 TYR A CA 1
ATOM 678 C C . TYR A 1 96 ? -2.668 7.170 14.488 1.00 90.81 96 TYR A C 1
ATOM 680 O O . TYR A 1 96 ? -1.879 6.329 14.055 1.00 90.81 96 TYR A O 1
ATOM 688 N N . ASP A 1 97 ? -2.625 7.599 15.750 1.00 88.94 97 ASP A N 1
ATOM 689 C CA . ASP A 1 97 ? -1.640 7.159 16.747 1.00 88.94 97 ASP A CA 1
ATOM 690 C C . ASP A 1 97 ? -2.357 6.734 18.035 1.00 88.94 97 ASP A C 1
ATOM 692 O O . ASP A 1 97 ? -2.761 7.561 18.854 1.00 88.94 97 ASP A O 1
ATOM 696 N N . PHE A 1 98 ? -2.518 5.424 18.214 1.00 87.75 98 PHE A N 1
ATOM 697 C CA . PHE A 1 98 ? -3.113 4.864 19.426 1.00 87.75 98 PHE A CA 1
ATOM 698 C C . PHE A 1 98 ? -2.152 4.857 20.613 1.00 87.75 98 PHE A C 1
ATOM 700 O O . PHE A 1 98 ? -2.604 4.776 21.749 1.00 87.75 98 PHE A O 1
ATOM 707 N N . GLU A 1 99 ? -0.840 4.903 20.398 1.00 87.31 99 GLU A N 1
ATOM 708 C CA . GLU A 1 99 ? 0.123 4.859 21.496 1.00 87.31 99 GLU A CA 1
ATOM 709 C C . GLU A 1 99 ? 0.087 6.159 22.297 1.00 87.31 99 GLU A C 1
ATOM 711 O O . GLU A 1 99 ? 0.058 6.115 23.527 1.00 87.31 99 GLU A O 1
ATOM 716 N N . LYS A 1 100 ? 0.008 7.298 21.603 1.00 86.12 100 LYS A N 1
ATOM 717 C CA . LYS A 1 100 ? -0.011 8.620 22.240 1.00 86.12 100 LYS A CA 1
ATOM 718 C C . LYS A 1 100 ? -1.410 9.170 22.489 1.00 86.12 100 LYS A C 1
ATOM 720 O O . LYS A 1 100 ? -1.605 9.856 23.487 1.00 86.12 100 LYS A O 1
ATOM 725 N N . ASN A 1 101 ? -2.373 8.876 21.611 1.00 84.94 101 ASN A N 1
ATOM 726 C CA . ASN A 1 101 ? -3.661 9.578 21.604 1.00 84.94 101 ASN A CA 1
ATOM 727 C C . ASN A 1 101 ? -4.862 8.697 21.988 1.00 84.94 101 ASN A C 1
ATOM 729 O O . ASN A 1 101 ? -5.996 9.166 21.890 1.00 84.94 101 ASN A O 1
ATOM 733 N N . TRP A 1 102 ? -4.666 7.435 22.398 1.00 84.31 102 TRP A N 1
ATOM 734 C CA . TRP A 1 102 ? -5.774 6.575 22.836 1.00 84.31 102 TRP A CA 1
ATOM 735 C C . TRP A 1 102 ? -6.054 6.682 24.346 1.00 84.31 102 TRP A C 1
ATOM 737 O O . TRP A 1 102 ? -5.130 6.464 25.138 1.00 84.31 102 TRP A O 1
ATOM 747 N N . PRO A 1 103 ? -7.321 6.862 24.771 1.00 85.88 103 PRO A N 1
ATOM 748 C CA . PRO A 1 103 ? -8.508 7.156 23.958 1.00 85.88 103 PRO A CA 1
ATOM 749 C C . PRO A 1 103 ? -8.631 8.650 23.617 1.00 85.88 103 PRO A C 1
ATOM 751 O O . PRO A 1 103 ? -8.293 9.510 24.429 1.00 85.88 103 PRO A O 1
ATOM 754 N N . SER A 1 104 ? -9.173 8.959 22.438 1.00 87.50 104 SER A N 1
ATOM 755 C CA . SER A 1 104 ? -9.563 10.317 22.034 1.00 87.50 104 SER A CA 1
ATOM 756 C C . SER A 1 104 ? -10.816 10.271 21.165 1.00 87.50 104 SER A C 1
ATOM 758 O O . SER A 1 104 ? -11.032 9.285 20.463 1.00 87.50 104 SER A O 1
ATOM 760 N N . ALA A 1 105 ? -11.606 11.351 21.184 1.00 87.88 105 ALA A N 1
ATOM 761 C CA . ALA A 1 105 ? -12.841 11.457 20.402 1.00 87.88 105 ALA A CA 1
ATOM 762 C C . ALA A 1 105 ? -12.607 11.197 18.905 1.00 87.88 105 ALA A C 1
ATOM 764 O O . ALA A 1 105 ? -13.380 10.502 18.271 1.00 87.88 105 ALA A O 1
ATOM 765 N N . GLU A 1 106 ? -11.488 11.669 18.354 1.00 87.44 106 GLU A N 1
ATOM 766 C CA . GLU A 1 106 ? -11.130 11.438 16.950 1.00 87.44 106 GLU A CA 1
ATOM 767 C C . GLU A 1 106 ? -10.916 9.949 16.624 1.00 87.44 106 GLU A C 1
ATOM 769 O O . GLU A 1 106 ? -11.354 9.468 15.579 1.00 87.44 106 GLU A O 1
ATOM 774 N N . LEU A 1 107 ? -10.232 9.209 17.505 1.00 89.38 107 LEU A N 1
ATOM 775 C CA . LEU A 1 107 ? -10.035 7.769 17.325 1.00 89.38 107 LEU A CA 1
ATOM 776 C C . LEU A 1 107 ? -11.350 7.011 17.509 1.00 89.38 107 LEU A C 1
ATOM 778 O O . LEU A 1 107 ? -11.598 6.054 16.784 1.00 89.38 107 LEU A O 1
ATOM 782 N N . GLU A 1 108 ? -12.188 7.440 18.451 1.00 90.50 108 GLU A N 1
ATOM 783 C CA . GLU A 1 108 ? -13.531 6.888 18.644 1.00 90.50 108 GLU A CA 1
ATOM 784 C C . GLU A 1 108 ? -14.398 7.109 17.392 1.00 90.50 108 GLU A C 1
ATOM 786 O O . GLU A 1 108 ? -14.919 6.138 16.847 1.00 90.50 108 GLU A O 1
ATOM 791 N N . ASP A 1 109 ? -14.430 8.327 16.844 1.00 91.69 109 ASP A N 1
ATOM 792 C CA . ASP A 1 109 ? -15.148 8.668 15.611 1.00 91.69 109 ASP A CA 1
ATOM 793 C C . ASP A 1 109 ? -14.650 7.852 14.405 1.00 91.69 109 ASP A C 1
ATOM 795 O O . ASP A 1 109 ? -15.442 7.389 13.583 1.00 91.69 109 ASP A O 1
ATOM 799 N N . ALA A 1 110 ? -13.334 7.642 14.286 1.00 92.69 110 ALA A N 1
ATOM 800 C CA . ALA A 1 110 ? -12.751 6.834 13.215 1.00 92.69 110 ALA A CA 1
ATOM 801 C C . ALA A 1 110 ? -13.152 5.351 13.318 1.00 92.69 110 ALA A C 1
ATOM 803 O O . ALA A 1 110 ? -13.433 4.706 12.301 1.00 92.69 110 ALA A O 1
ATOM 804 N N . LEU A 1 111 ? -13.199 4.808 14.539 1.00 93.00 111 LEU A N 1
ATOM 805 C CA . LEU A 1 111 ? -13.665 3.446 14.797 1.00 93.00 111 LEU A CA 1
ATOM 806 C C . LEU A 1 111 ? -15.165 3.307 14.523 1.00 93.00 111 LEU A C 1
ATOM 808 O O . LEU A 1 111 ? -15.576 2.342 13.879 1.00 93.00 111 LEU A O 1
ATOM 812 N N . ASP A 1 112 ? -15.971 4.273 14.955 1.00 93.50 112 ASP A N 1
ATOM 813 C CA . ASP A 1 112 ? -17.418 4.285 14.731 1.00 93.50 112 ASP A CA 1
ATOM 814 C C . ASP A 1 112 ? -17.762 4.427 13.249 1.00 93.50 112 ASP A C 1
ATOM 816 O O . ASP A 1 112 ? -18.628 3.708 12.738 1.00 93.50 112 ASP A O 1
ATOM 820 N N . TRP A 1 113 ? -17.023 5.268 12.521 1.00 95.38 113 TRP A N 1
ATOM 821 C CA . TRP A 1 113 ? -17.123 5.334 11.068 1.00 95.38 113 TRP A CA 1
ATOM 822 C C . TRP A 1 113 ? -16.844 3.971 10.433 1.00 95.38 113 TRP A C 1
ATOM 824 O O . TRP A 1 113 ? -17.640 3.513 9.616 1.00 95.38 113 TRP A O 1
ATOM 834 N N . LEU A 1 114 ? -15.757 3.293 10.820 1.00 95.62 114 LEU A N 1
ATOM 835 C CA . LEU A 1 114 ? -15.388 2.005 10.228 1.00 95.62 114 LEU A CA 1
ATOM 836 C C . LEU A 1 114 ? -16.416 0.909 10.548 1.00 95.62 114 LEU A C 1
ATOM 838 O O . LEU A 1 114 ? -16.763 0.130 9.663 1.00 95.62 114 LEU A O 1
ATOM 842 N N . ARG A 1 115 ? -16.942 0.870 11.780 1.00 95.25 115 ARG A N 1
ATOM 843 C CA . ARG A 1 115 ? -18.034 -0.040 12.178 1.00 95.25 115 ARG A CA 1
ATOM 844 C C . ARG A 1 115 ? -19.295 0.177 11.346 1.00 95.25 115 ARG A C 1
ATOM 846 O O . ARG A 1 115 ? -19.950 -0.791 10.982 1.00 95.25 115 ARG A O 1
ATOM 853 N N . SER A 1 116 ? -19.624 1.432 11.049 1.00 95.88 116 SER A N 1
ATOM 854 C CA . SER A 1 116 ? -20.807 1.791 10.264 1.00 95.88 116 SER A CA 1
ATOM 855 C C . SER A 1 116 ? -20.623 1.518 8.765 1.00 95.88 116 SER A C 1
ATOM 857 O O . SER A 1 116 ? -21.498 0.937 8.126 1.00 95.88 116 SER A O 1
ATOM 859 N N . ALA A 1 117 ? -19.475 1.904 8.200 1.00 95.56 117 ALA A N 1
ATOM 860 C CA . ALA A 1 117 ? -19.201 1.812 6.767 1.00 95.56 117 ALA A CA 1
ATOM 861 C C . ALA A 1 117 ? -18.842 0.390 6.304 1.00 95.56 117 ALA A C 1
ATOM 863 O O . ALA A 1 117 ? -19.188 -0.009 5.193 1.00 95.56 117 ALA A O 1
ATOM 864 N N . ALA A 1 118 ? -18.133 -0.377 7.135 1.00 96.62 118 ALA A N 1
ATOM 865 C CA . ALA A 1 118 ? -17.642 -1.710 6.796 1.00 96.62 118 ALA A CA 1
ATOM 866 C C . ALA A 1 118 ? -17.589 -2.610 8.046 1.00 96.62 118 ALA A C 1
ATOM 868 O O . ALA A 1 118 ? -16.491 -2.945 8.514 1.00 96.62 118 ALA A O 1
ATOM 869 N N . PRO A 1 119 ? -18.748 -3.005 8.610 1.00 95.69 119 PRO A N 1
ATOM 870 C CA . PRO A 1 119 ? -18.807 -3.796 9.840 1.00 95.69 119 PRO A CA 1
ATOM 871 C C . PRO A 1 119 ? -17.985 -5.084 9.737 1.00 95.69 119 PRO A C 1
ATOM 873 O O . PRO A 1 119 ? -17.217 -5.404 10.639 1.00 95.69 119 PRO A O 1
ATOM 876 N N . GLU A 1 120 ? -18.027 -5.768 8.594 1.00 96.31 120 GLU A N 1
ATOM 877 C CA . GLU A 1 120 ? -17.285 -7.004 8.359 1.00 96.31 120 GLU A CA 1
ATOM 878 C C . GLU A 1 120 ? -15.762 -6.814 8.363 1.00 96.31 120 GLU A C 1
ATOM 880 O O . GLU A 1 120 ? -15.026 -7.732 8.732 1.00 96.31 120 GLU A O 1
ATOM 885 N N . VAL A 1 121 ? -15.274 -5.645 7.937 1.00 96.31 121 VAL A N 1
ATOM 886 C CA . VAL A 1 121 ? -13.849 -5.288 7.989 1.00 96.31 121 VAL A CA 1
ATOM 887 C C . VAL A 1 121 ? -13.479 -4.895 9.411 1.00 96.31 121 VAL A C 1
ATOM 889 O O . VAL A 1 121 ? -12.461 -5.363 9.918 1.00 96.31 121 VAL A O 1
ATOM 892 N N . SER A 1 122 ? -14.325 -4.087 10.056 1.00 94.69 122 SER A N 1
ATOM 893 C CA . SER A 1 122 ? -14.153 -3.663 11.441 1.00 94.69 122 SER A CA 1
ATOM 894 C C . SER A 1 122 ? -13.988 -4.872 12.355 1.00 94.69 122 SER A C 1
ATOM 896 O O . SER A 1 122 ? -12.931 -5.027 12.954 1.00 94.69 122 SER A O 1
ATOM 898 N N . GLU A 1 123 ? -14.954 -5.795 12.353 1.00 93.62 123 GLU A N 1
ATOM 899 C CA . GLU A 1 123 ? -14.962 -7.030 13.151 1.00 93.62 123 GLU A CA 1
ATOM 900 C C . GLU A 1 123 ? -13.759 -7.944 12.881 1.00 93.62 123 GLU A C 1
ATOM 902 O O . GLU A 1 123 ? -13.289 -8.646 13.775 1.00 93.62 123 GLU A O 1
ATOM 907 N N . SER A 1 124 ? -13.243 -7.943 11.649 1.00 94.94 124 SER A N 1
ATOM 908 C CA . SER A 1 124 ? -12.120 -8.806 11.261 1.00 94.94 124 SER A CA 1
ATOM 909 C C . SER A 1 124 ? -10.753 -8.192 11.593 1.00 94.94 124 SER A C 1
ATOM 911 O O . SER A 1 124 ? -9.754 -8.909 11.644 1.00 94.94 124 SER A O 1
ATOM 913 N N . CYS A 1 125 ? -10.668 -6.878 11.815 1.00 94.31 125 CYS A N 1
ATOM 914 C CA . CYS A 1 125 ? -9.403 -6.177 12.015 1.00 94.31 125 CYS A CA 1
ATOM 915 C C . CYS A 1 125 ? -8.938 -6.260 13.477 1.00 94.31 125 CYS A C 1
ATOM 917 O O . CYS A 1 125 ? -9.346 -5.471 14.330 1.00 94.31 125 CYS A O 1
ATOM 919 N N . ALA A 1 126 ? -8.042 -7.207 13.766 1.00 91.81 126 ALA A N 1
ATOM 920 C CA . ALA A 1 126 ? -7.560 -7.489 15.120 1.00 91.81 126 ALA A CA 1
ATOM 921 C C . ALA A 1 126 ? -6.858 -6.298 15.811 1.00 91.81 126 ALA A C 1
ATOM 923 O O . ALA A 1 126 ? -6.924 -6.173 17.035 1.00 91.81 126 ALA A O 1
ATOM 924 N N . ALA A 1 127 ? -6.223 -5.402 15.047 1.00 90.00 127 ALA A N 1
ATOM 925 C CA . ALA A 1 127 ? -5.544 -4.208 15.553 1.00 90.00 127 ALA A CA 1
ATOM 926 C C . ALA A 1 127 ? -6.465 -3.260 16.338 1.00 90.00 127 ALA A C 1
ATOM 928 O O . ALA A 1 127 ? -6.000 -2.565 17.239 1.00 90.00 127 ALA A O 1
ATOM 929 N N . ILE A 1 128 ? -7.757 -3.244 16.007 1.00 90.56 128 ILE A N 1
ATOM 930 C CA . ILE A 1 128 ? -8.739 -2.298 16.554 1.00 90.56 128 ILE A CA 1
ATOM 931 C C . ILE A 1 128 ? -9.810 -2.968 17.424 1.00 90.56 128 ILE A C 1
ATOM 933 O O . ILE A 1 128 ? -10.743 -2.306 17.872 1.00 90.56 128 ILE A O 1
ATOM 937 N N . GLN A 1 129 ? -9.685 -4.277 17.670 1.00 90.94 129 GLN A N 1
ATOM 938 C CA . GLN A 1 129 ? -10.600 -5.008 18.546 1.00 90.94 129 GLN A CA 1
ATOM 939 C C . GLN A 1 129 ? -10.304 -4.749 20.020 1.00 90.94 129 GLN A C 1
ATOM 941 O O . GLN A 1 129 ? -9.142 -4.656 20.425 1.00 90.94 129 GLN A O 1
ATOM 946 N N . PHE A 1 130 ? -11.352 -4.745 20.840 1.00 85.56 130 PHE A N 1
ATOM 947 C CA . PHE A 1 130 ? -11.271 -4.561 22.289 1.00 85.56 130 PHE A CA 1
ATOM 948 C C . PHE A 1 130 ? -11.248 -5.895 23.039 1.00 85.56 130 PHE A C 1
ATOM 950 O O . PHE A 1 130 ? -12.050 -6.793 22.775 1.00 85.56 130 PHE A O 1
ATOM 957 N N . ASP A 1 131 ? -10.333 -6.017 24.000 1.00 74.94 131 ASP A N 1
ATOM 958 C CA . ASP A 1 131 ? -10.196 -7.200 24.848 1.00 74.94 131 ASP A CA 1
ATOM 959 C C . ASP A 1 131 ? -11.333 -7.235 25.877 1.00 74.94 131 ASP A C 1
ATOM 961 O O . ASP A 1 131 ? -11.410 -6.368 26.745 1.00 74.94 131 ASP A O 1
ATOM 965 N N . GLY A 1 132 ? -12.246 -8.202 25.767 1.00 68.38 132 GLY A N 1
ATOM 966 C CA . GLY A 1 132 ? -13.473 -8.259 26.575 1.00 68.38 132 GLY A CA 1
ATOM 967 C C . GLY A 1 132 ? -14.705 -7.600 25.937 1.00 68.38 132 GLY A C 1
ATOM 968 O O . GLY A 1 132 ? -15.725 -7.452 26.610 1.00 68.38 132 GLY A O 1
ATOM 969 N N . GLY A 1 133 ? -14.642 -7.245 24.648 1.00 68.94 133 GLY A N 1
ATOM 970 C CA . GLY A 1 133 ? -15.765 -6.694 23.879 1.00 68.94 133 GLY A CA 1
ATOM 971 C C . GLY A 1 133 ? -15.885 -5.167 23.953 1.00 68.94 133 GLY A C 1
ATOM 972 O O . GLY A 1 133 ? -15.040 -4.494 24.535 1.00 68.94 133 GLY A O 1
ATOM 973 N N . GLU A 1 134 ? -16.951 -4.613 23.365 1.00 61.19 134 GLU A N 1
ATOM 974 C CA . GLU A 1 134 ? -17.129 -3.162 23.125 1.00 61.19 134 GLU A CA 1
ATOM 975 C C . GLU A 1 134 ? -17.095 -2.274 24.380 1.00 61.19 134 GLU A C 1
ATOM 977 O O . GLU A 1 134 ? -16.844 -1.078 24.284 1.00 61.19 134 GLU A O 1
ATOM 982 N N . HIS A 1 135 ? -17.325 -2.846 25.564 1.00 63.91 135 HIS A N 1
ATOM 983 C CA . HIS A 1 135 ? -17.319 -2.109 26.832 1.00 63.91 135 HIS A CA 1
ATOM 984 C C . HIS A 1 135 ? -15.915 -1.971 27.442 1.00 63.91 135 HIS A C 1
ATOM 986 O O . HIS A 1 135 ? -15.736 -1.264 28.437 1.00 63.91 135 HIS A O 1
ATOM 992 N N . SER A 1 136 ? -14.919 -2.659 26.881 1.00 72.25 136 SER A N 1
ATOM 993 C CA . SER A 1 136 ? -13.529 -2.560 27.311 1.00 72.25 136 SER A CA 1
ATOM 994 C C . SER A 1 136 ? -12.824 -1.403 26.616 1.00 72.25 136 SER A C 1
ATOM 996 O O . SER A 1 136 ? -13.023 -1.158 25.432 1.00 72.25 136 SER A O 1
ATOM 998 N N . LYS A 1 137 ? -11.949 -0.706 27.348 1.00 72.62 137 LYS A N 1
ATOM 999 C CA . LYS A 1 137 ? -11.069 0.334 26.785 1.00 72.62 137 LYS A CA 1
ATOM 1000 C C . LYS A 1 137 ? -9.696 -0.200 26.379 1.00 72.62 137 LYS A C 1
ATOM 1002 O O . LYS A 1 137 ? -8.879 0.554 25.846 1.00 72.62 137 LYS A O 1
ATOM 1007 N N . T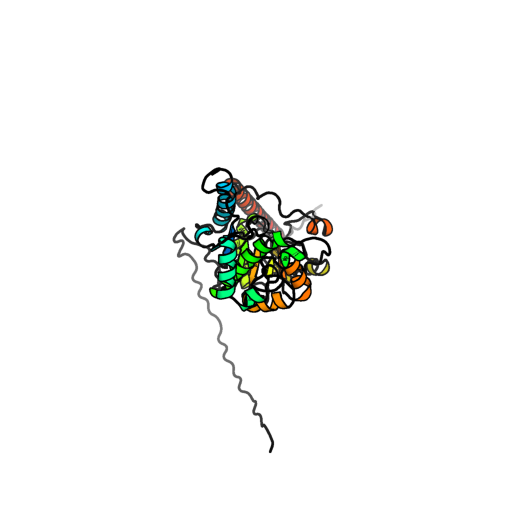HR A 1 138 ? -9.428 -1.476 26.648 1.00 81.81 138 THR A N 1
ATOM 1008 C CA . THR A 1 138 ? -8.143 -2.109 26.360 1.00 81.81 138 THR A CA 1
ATOM 1009 C C . THR A 1 138 ? -8.186 -2.739 24.979 1.00 81.81 138 THR A C 1
ATOM 1011 O O . THR A 1 138 ? -9.017 -3.599 24.700 1.00 81.81 138 THR A O 1
ATOM 1014 N N . LEU A 1 139 ? -7.273 -2.321 24.108 1.00 84.12 139 LEU A N 1
ATOM 1015 C CA . LEU A 1 139 ? -7.159 -2.875 22.763 1.00 84.12 139 LEU A CA 1
ATOM 1016 C C . LEU A 1 139 ? -6.444 -4.222 22.798 1.00 84.12 139 LEU A C 1
ATOM 1018 O O . LEU A 1 139 ? -5.449 -4.399 23.499 1.00 84.12 139 LEU A O 1
ATOM 1022 N N . THR A 1 140 ? -6.872 -5.146 21.945 1.00 85.81 140 THR A N 1
ATOM 1023 C CA . THR A 1 140 ? -6.191 -6.431 21.740 1.00 85.81 140 THR A CA 1
ATOM 1024 C C . THR A 1 140 ? -4.743 -6.210 21.294 1.00 85.81 140 THR A C 1
ATOM 1026 O O . THR A 1 140 ? -3.842 -6.919 21.745 1.00 85.81 140 THR A O 1
ATOM 1029 N N . ALA A 1 141 ? -4.503 -5.177 20.476 1.00 84.19 141 ALA A N 1
ATOM 1030 C CA . ALA A 1 141 ? -3.169 -4.748 20.061 1.00 84.19 141 ALA A CA 1
ATOM 1031 C C . ALA A 1 141 ? -2.267 -4.337 21.240 1.00 84.19 141 ALA A C 1
ATOM 1033 O O . ALA A 1 141 ? -1.059 -4.553 21.184 1.00 84.19 141 ALA A O 1
ATOM 1034 N N . GLU A 1 142 ? -2.825 -3.789 22.324 1.00 85.56 142 GLU A N 1
ATOM 1035 C CA . GLU A 1 142 ? -2.058 -3.421 23.521 1.00 85.56 142 GLU A CA 1
ATOM 1036 C C . GLU A 1 142 ? -1.489 -4.662 24.215 1.00 85.56 142 GLU A C 1
ATOM 1038 O O . GLU A 1 142 ? -0.299 -4.714 24.521 1.00 85.56 142 GLU A O 1
ATOM 1043 N N . ARG A 1 143 ? -2.301 -5.715 24.352 1.00 83.62 143 ARG A N 1
ATOM 1044 C CA . ARG A 1 143 ? -1.900 -6.985 24.976 1.00 83.62 143 ARG A CA 1
ATOM 1045 C C . ARG A 1 143 ? -0.750 -7.681 24.244 1.00 83.62 143 ARG A C 1
ATOM 1047 O O . ARG A 1 143 ? 0.057 -8.361 24.870 1.00 83.62 143 ARG A O 1
ATOM 1054 N N . VAL A 1 144 ? -0.678 -7.525 22.923 1.00 84.88 144 VAL A N 1
ATOM 1055 C CA . VAL A 1 144 ? 0.369 -8.129 22.080 1.00 84.88 144 VAL A CA 1
ATOM 1056 C C . VAL A 1 144 ? 1.534 -7.174 21.786 1.00 84.88 144 VAL A C 1
ATOM 1058 O O . VAL A 1 144 ? 2.387 -7.492 20.960 1.00 84.88 144 VAL A O 1
ATOM 1061 N N . GLY A 1 145 ? 1.589 -6.004 22.437 1.00 85.31 145 GLY A N 1
ATOM 1062 C CA . GLY A 1 145 ? 2.673 -5.032 22.249 1.00 85.31 145 GLY A CA 1
ATOM 1063 C C . GLY A 1 145 ? 2.703 -4.390 20.855 1.00 85.31 145 GLY A C 1
ATOM 1064 O O . GLY A 1 145 ? 3.771 -4.062 20.342 1.00 85.31 145 GLY A O 1
ATOM 1065 N N . ALA A 1 146 ? 1.541 -4.241 20.216 1.00 87.88 146 ALA A N 1
ATOM 1066 C CA . ALA A 1 146 ? 1.360 -3.683 18.872 1.00 87.88 146 ALA A CA 1
ATOM 1067 C C . ALA A 1 146 ? 0.541 -2.378 18.862 1.00 87.88 146 ALA A C 1
ATOM 1069 O O . ALA A 1 146 ? 0.052 -1.958 17.816 1.00 87.88 146 ALA A O 1
ATOM 1070 N N . LYS A 1 147 ? 0.369 -1.718 20.015 1.00 86.25 147 LYS A N 1
ATOM 1071 C CA . LYS A 1 147 ? -0.438 -0.490 20.134 1.00 86.25 147 LYS A CA 1
ATOM 1072 C C . LYS A 1 147 ? 0.035 0.633 19.199 1.00 86.25 147 LYS A C 1
ATOM 1074 O O . LYS A 1 147 ? -0.799 1.253 18.547 1.00 86.25 147 LYS A O 1
ATOM 1079 N N . GLY A 1 148 ? 1.349 0.837 19.070 1.00 85.50 148 GLY A N 1
ATOM 1080 C CA . GLY A 1 148 ? 1.927 1.826 18.146 1.00 85.50 148 GLY A CA 1
ATOM 1081 C C . GLY A 1 148 ? 1.695 1.517 16.660 1.00 85.50 148 GLY A C 1
ATOM 1082 O O . GLY A 1 148 ? 1.708 2.420 15.826 1.00 85.50 148 GLY A O 1
ATOM 1083 N N . ASP A 1 149 ? 1.412 0.258 16.316 1.00 89.31 149 ASP A N 1
ATOM 1084 C CA . ASP A 1 149 ? 1.113 -0.169 14.943 1.00 89.31 149 ASP A CA 1
ATOM 1085 C C . ASP A 1 149 ? -0.391 -0.128 14.629 1.00 89.31 149 ASP A C 1
ATOM 1087 O O . ASP A 1 149 ? -0.781 -0.064 13.459 1.00 89.31 149 ASP A O 1
ATOM 1091 N N . ALA A 1 150 ? -1.246 -0.135 15.657 1.00 90.88 150 ALA A N 1
ATOM 1092 C CA . ALA A 1 150 ? -2.697 -0.184 15.502 1.00 90.88 150 ALA A CA 1
ATOM 1093 C C . ALA A 1 150 ? -3.254 1.053 14.785 1.00 90.88 150 ALA A C 1
ATOM 1095 O O . ALA A 1 150 ? -4.107 0.925 13.910 1.00 90.88 150 ALA A O 1
ATOM 1096 N N . GLY A 1 151 ? -2.733 2.244 15.093 1.00 90.12 151 GLY A N 1
ATOM 1097 C CA . GLY A 1 151 ? -3.180 3.486 14.452 1.00 90.12 151 GLY A CA 1
ATOM 1098 C C . GLY A 1 151 ? -2.800 3.586 12.981 1.00 90.12 151 GLY A C 1
ATOM 1099 O O . GLY A 1 151 ? -3.646 3.872 12.129 1.00 90.12 151 GLY A O 1
ATOM 1100 N N . LYS A 1 152 ? -1.561 3.224 12.651 1.00 89.94 152 LYS A N 1
ATOM 1101 C CA . LYS A 1 152 ? -1.120 3.101 11.257 1.00 89.94 152 LYS A CA 1
ATOM 1102 C C . LYS A 1 152 ? -1.990 2.095 10.514 1.00 89.94 152 LYS A C 1
ATOM 1104 O O . LYS A 1 152 ? -2.522 2.397 9.452 1.00 89.94 152 LYS A O 1
ATOM 1109 N N . THR A 1 153 ? -2.223 0.935 11.119 1.00 93.50 153 THR A N 1
ATOM 1110 C CA . THR A 1 153 ? -3.085 -0.106 10.554 1.00 93.50 153 THR A CA 1
ATOM 1111 C C . THR A 1 153 ? -4.502 0.410 10.288 1.00 93.50 153 THR A C 1
ATOM 1113 O O . THR A 1 153 ? -4.993 0.256 9.172 1.00 93.50 153 THR A O 1
ATOM 1116 N N . LEU A 1 154 ? -5.132 1.092 11.252 1.00 94.38 154 LEU A N 1
ATOM 1117 C CA . LEU A 1 154 ? -6.456 1.701 11.078 1.00 94.38 154 LEU A CA 1
ATOM 1118 C C . LEU A 1 154 ? -6.480 2.685 9.898 1.00 94.38 154 LEU A C 1
ATOM 1120 O O . LEU A 1 154 ? -7.391 2.637 9.074 1.00 94.38 154 LEU A O 1
ATOM 1124 N N . SER A 1 155 ? -5.452 3.527 9.776 1.00 93.81 155 SER A N 1
ATOM 1125 C CA . SER A 1 155 ? -5.327 4.513 8.692 1.00 93.81 155 SER A CA 1
ATOM 1126 C C . SER A 1 155 ? -5.335 3.841 7.310 1.00 93.81 155 SER A C 1
ATOM 1128 O O . SER A 1 155 ? -6.043 4.269 6.398 1.00 93.81 155 SER A O 1
ATOM 1130 N N . HIS A 1 156 ? -4.597 2.737 7.160 1.00 95.31 156 HIS A N 1
ATOM 1131 C CA . HIS A 1 156 ? -4.565 1.956 5.921 1.00 95.31 156 HIS A CA 1
ATOM 1132 C C . HIS A 1 156 ? -5.901 1.256 5.641 1.00 95.31 156 HIS A C 1
ATOM 1134 O O . HIS A 1 156 ? -6.385 1.291 4.511 1.00 95.31 156 HIS A O 1
ATOM 1140 N N . VAL A 1 157 ? -6.532 0.672 6.663 1.00 96.56 157 VAL A N 1
ATOM 1141 C CA . VAL A 1 157 ? -7.834 0.005 6.523 1.00 96.56 157 VAL A CA 1
ATOM 1142 C C . VAL A 1 157 ? -8.918 0.988 6.081 1.00 96.56 157 VAL A C 1
ATOM 1144 O O . VAL A 1 157 ? -9.659 0.694 5.145 1.00 96.56 157 VAL A O 1
ATOM 1147 N N . ILE A 1 158 ? -8.974 2.181 6.680 1.00 95.62 158 ILE A N 1
ATOM 1148 C CA . ILE A 1 158 ? -9.905 3.244 6.273 1.00 95.62 158 ILE A CA 1
ATOM 1149 C C . ILE A 1 158 ? -9.672 3.636 4.812 1.00 95.62 158 ILE A C 1
ATOM 1151 O O . ILE A 1 158 ? -10.632 3.772 4.052 1.00 95.62 158 ILE A O 1
ATOM 1155 N N . ALA A 1 159 ? -8.412 3.799 4.401 1.00 94.88 159 ALA A N 1
ATOM 1156 C CA . ALA A 1 159 ? -8.075 4.120 3.018 1.00 94.88 159 ALA A CA 1
ATOM 1157 C C . ALA A 1 159 ? -8.566 3.039 2.040 1.00 94.88 159 ALA A C 1
ATOM 1159 O O . ALA A 1 159 ? -9.143 3.362 1.001 1.00 94.88 159 ALA A O 1
ATOM 1160 N N . TRP A 1 160 ? -8.405 1.759 2.383 1.00 96.81 160 TRP A N 1
ATOM 1161 C CA . TRP A 1 160 ? -8.897 0.673 1.542 1.00 96.81 160 TRP A CA 1
ATOM 1162 C C . TRP A 1 160 ? -10.424 0.593 1.490 1.00 96.81 160 TRP A C 1
ATOM 1164 O O . TRP A 1 160 ? -10.976 0.392 0.411 1.00 96.81 160 TRP A O 1
ATOM 1174 N N . VAL A 1 161 ? -11.116 0.787 2.617 1.00 96.88 161 VAL A N 1
ATOM 1175 C CA . VAL A 1 161 ? -12.588 0.819 2.656 1.00 96.88 161 VAL A CA 1
ATOM 1176 C C . VAL A 1 161 ? -13.117 1.955 1.783 1.00 96.88 161 VAL A C 1
ATOM 1178 O O . VAL A 1 161 ? -13.956 1.715 0.922 1.00 96.88 161 VAL A O 1
ATOM 1181 N N . LYS A 1 162 ? -12.549 3.162 1.896 1.00 94.62 162 LYS A N 1
ATOM 1182 C CA . LYS A 1 162 ? -12.914 4.295 1.028 1.00 94.62 162 LYS A CA 1
ATOM 1183 C C . LYS A 1 162 ? -12.692 3.994 -0.457 1.00 94.62 162 LYS A C 1
ATOM 1185 O O . LYS A 1 162 ? -13.525 4.355 -1.284 1.00 94.62 162 LYS A O 1
ATOM 1190 N N . ALA A 1 163 ? -11.586 3.335 -0.808 1.00 92.62 163 ALA A N 1
ATOM 1191 C CA . ALA A 1 163 ? -11.303 2.953 -2.190 1.00 92.62 163 ALA A CA 1
ATOM 1192 C C . ALA A 1 163 ? -12.291 1.899 -2.716 1.00 92.62 163 ALA A C 1
ATOM 1194 O O . ALA A 1 163 ? -12.771 2.016 -3.843 1.00 92.62 163 ALA A O 1
ATOM 1195 N N . ARG A 1 164 ? -12.622 0.900 -1.891 1.00 94.88 164 ARG A N 1
ATOM 1196 C CA . ARG A 1 164 ? -13.615 -0.133 -2.202 1.00 94.88 164 ARG A CA 1
ATOM 1197 C C . ARG A 1 164 ? -15.002 0.469 -2.414 1.00 94.88 164 ARG A C 1
ATOM 1199 O O . ARG A 1 164 ? -15.642 0.162 -3.412 1.00 94.88 164 ARG A O 1
ATOM 1206 N N . ASP A 1 165 ? -15.449 1.336 -1.509 1.00 93.44 165 ASP A N 1
ATOM 1207 C CA . ASP A 1 165 ? -16.782 1.949 -1.566 1.00 93.44 165 ASP A CA 1
ATOM 1208 C C . ASP A 1 165 ? -16.926 2.896 -2.772 1.00 93.44 165 ASP A C 1
ATOM 1210 O O . ASP A 1 165 ? -18.026 3.114 -3.276 1.00 93.44 165 ASP A O 1
ATOM 1214 N N . ALA A 1 166 ? -15.805 3.412 -3.283 1.00 90.25 166 ALA A N 1
ATOM 1215 C CA . ALA A 1 166 ? -15.732 4.160 -4.535 1.00 90.25 166 ALA A CA 1
ATOM 1216 C C . ALA A 1 166 ? -15.601 3.277 -5.796 1.00 90.25 166 ALA A C 1
ATOM 1218 O O . ALA A 1 166 ? -15.338 3.806 -6.874 1.00 90.25 166 ALA A O 1
ATOM 1219 N N . ASP A 1 167 ? -15.730 1.953 -5.664 1.00 90.19 167 ASP A N 1
ATOM 1220 C CA . ASP A 1 167 ? -15.553 0.947 -6.723 1.00 90.19 167 ASP A CA 1
ATOM 1221 C C . ASP A 1 167 ? -14.229 1.080 -7.504 1.00 90.19 167 ASP A C 1
ATOM 1223 O O . ASP A 1 167 ? -14.148 0.890 -8.723 1.00 90.19 167 ASP A O 1
ATOM 1227 N N . ALA A 1 168 ? -13.149 1.426 -6.796 1.00 88.44 168 ALA A N 1
ATOM 1228 C CA . ALA A 1 168 ? -11.840 1.573 -7.412 1.00 88.44 168 ALA A CA 1
ATOM 1229 C C . ALA A 1 168 ? -11.319 0.225 -7.945 1.00 88.44 168 ALA A C 1
ATOM 1231 O O . ALA A 1 168 ? -11.291 -0.782 -7.238 1.00 88.44 168 ALA A O 1
ATOM 1232 N N . GLN A 1 169 ? -10.821 0.221 -9.187 1.00 90.62 169 GLN A N 1
ATOM 1233 C CA . GLN A 1 169 ? -10.178 -0.964 -9.781 1.00 90.62 169 GLN A CA 1
ATOM 1234 C C . GLN A 1 169 ? -8.817 -1.281 -9.141 1.00 90.62 169 GLN A C 1
ATOM 1236 O O . GLN A 1 169 ? -8.360 -2.425 -9.125 1.00 90.62 169 GLN A O 1
ATOM 1241 N N . SER A 1 170 ? -8.169 -0.250 -8.610 1.00 92.00 170 SER A N 1
ATOM 1242 C CA . SER A 1 170 ? -6.926 -0.321 -7.853 1.00 92.00 170 SER A CA 1
ATOM 1243 C C . SER A 1 170 ? -6.706 1.001 -7.128 1.00 92.00 170 SER A C 1
ATOM 1245 O O . SER A 1 170 ? -7.209 2.038 -7.571 1.00 92.00 170 SER A O 1
ATOM 1247 N N . VAL A 1 171 ? -5.907 0.980 -6.066 1.00 91.94 171 VAL A N 1
ATOM 1248 C CA . VAL A 1 171 ? -5.521 2.185 -5.323 1.00 91.94 171 VAL A CA 1
ATOM 1249 C C . VAL A 1 171 ? -4.034 2.148 -4.985 1.00 91.94 171 VAL A C 1
ATOM 1251 O O . VAL A 1 171 ? -3.517 1.112 -4.567 1.00 91.94 171 VAL A O 1
ATOM 1254 N N . VAL A 1 172 ? -3.350 3.276 -5.181 1.00 92.19 172 VAL A N 1
ATOM 1255 C CA . VAL A 1 172 ? -1.977 3.509 -4.710 1.00 92.19 172 VAL A CA 1
ATOM 1256 C C . VAL A 1 172 ? -2.047 4.138 -3.323 1.00 92.19 172 VAL A C 1
ATOM 1258 O O . VAL A 1 172 ? -2.758 5.121 -3.126 1.00 92.19 172 VAL A O 1
ATOM 1261 N N . LEU A 1 173 ? -1.309 3.584 -2.363 1.00 91.81 173 LEU A N 1
ATOM 1262 C CA . LEU A 1 173 ? -1.215 4.097 -1.003 1.00 91.81 173 LEU A CA 1
ATOM 1263 C C . LEU A 1 173 ? 0.224 4.454 -0.644 1.00 91.81 173 LEU A C 1
ATOM 1265 O O . LEU A 1 173 ? 1.138 3.641 -0.801 1.00 91.81 173 LEU A O 1
ATOM 1269 N N . ALA A 1 174 ? 0.387 5.658 -0.100 1.00 87.88 174 ALA A N 1
ATOM 1270 C CA . ALA A 1 174 ? 1.623 6.137 0.505 1.00 87.88 174 ALA A CA 1
ATOM 1271 C C . ALA A 1 174 ? 1.402 6.364 2.006 1.00 87.88 174 ALA A C 1
ATOM 1273 O O . ALA A 1 174 ? 0.517 7.136 2.386 1.00 87.88 174 ALA A O 1
ATOM 1274 N N . SER A 1 175 ? 2.193 5.701 2.853 1.00 87.44 175 SER A N 1
ATOM 1275 C CA . SER A 1 175 ? 2.212 5.976 4.295 1.00 87.44 175 SER A CA 1
ATOM 1276 C C . SER A 1 175 ? 2.806 7.358 4.601 1.00 87.44 175 SER A C 1
ATOM 1278 O O . SER A 1 175 ? 3.413 7.987 3.734 1.00 87.44 175 SER A O 1
ATOM 1280 N N . ALA A 1 176 ? 2.659 7.836 5.840 1.00 79.88 176 ALA A N 1
ATOM 1281 C CA . ALA A 1 176 ? 3.043 9.193 6.249 1.00 79.88 176 ALA A CA 1
ATOM 1282 C C . ALA A 1 176 ? 4.515 9.566 5.989 1.00 79.88 176 ALA A C 1
ATOM 1284 O O . ALA A 1 176 ? 4.836 10.740 5.832 1.00 79.88 176 ALA A O 1
ATOM 1285 N N . GLY A 1 177 ? 5.410 8.577 5.921 1.00 75.44 177 GLY A N 1
ATOM 1286 C CA . GLY A 1 177 ? 6.827 8.772 5.594 1.00 75.44 177 GLY A CA 1
ATOM 1287 C C . GLY A 1 177 ? 7.221 8.328 4.183 1.00 75.44 177 GLY A C 1
ATOM 1288 O O . GLY A 1 177 ? 8.413 8.230 3.897 1.00 75.44 177 GLY A O 1
ATOM 1289 N N . ALA A 1 178 ? 6.261 7.971 3.327 1.00 77.56 178 ALA A N 1
ATOM 1290 C CA . ALA A 1 178 ? 6.524 7.434 1.999 1.00 77.56 178 ALA A CA 1
ATOM 1291 C C . ALA A 1 178 ? 6.376 8.497 0.906 1.00 77.56 178 ALA A C 1
ATOM 1293 O O . ALA A 1 178 ? 5.441 9.295 0.890 1.00 77.56 178 ALA A O 1
ATOM 1294 N N . PHE A 1 179 ? 7.292 8.454 -0.056 1.00 74.19 179 PHE A N 1
ATOM 1295 C CA . PHE A 1 179 ? 7.350 9.381 -1.181 1.00 74.19 179 PHE A CA 1
ATOM 1296 C C . PHE A 1 179 ? 7.456 8.599 -2.493 1.00 74.19 179 PHE A C 1
ATOM 1298 O O . PHE A 1 179 ? 8.073 7.536 -2.520 1.00 74.19 179 PHE A O 1
ATOM 1305 N N . ILE A 1 180 ? 6.911 9.118 -3.596 1.00 73.19 180 ILE A N 1
ATOM 1306 C CA . ILE A 1 180 ? 6.988 8.474 -4.920 1.00 73.19 180 ILE A CA 1
ATOM 1307 C C . ILE A 1 180 ? 8.440 8.228 -5.326 1.00 73.19 180 ILE A C 1
ATOM 1309 O O . ILE A 1 180 ? 8.761 7.153 -5.813 1.00 73.19 180 ILE A O 1
ATOM 1313 N N . ASN A 1 181 ? 9.343 9.175 -5.063 1.00 71.12 181 ASN A N 1
ATOM 1314 C CA . ASN A 1 181 ? 10.773 9.032 -5.377 1.00 71.12 181 ASN A CA 1
ATOM 1315 C C . ASN A 1 181 ? 11.480 7.881 -4.630 1.00 71.12 181 ASN A C 1
ATOM 1317 O O . ASN A 1 181 ? 12.642 7.609 -4.917 1.00 71.12 181 ASN A O 1
ATOM 1321 N N . THR A 1 182 ? 10.808 7.204 -3.693 1.00 71.88 182 THR A N 1
ATOM 1322 C CA . THR A 1 182 ? 11.303 5.955 -3.092 1.00 71.88 182 THR A CA 1
ATOM 1323 C C . THR A 1 182 ? 11.046 4.728 -3.964 1.00 71.88 182 THR A C 1
ATOM 1325 O O . THR A 1 182 ? 11.536 3.643 -3.642 1.00 71.88 182 THR A O 1
ATOM 1328 N N . HIS A 1 183 ? 10.303 4.875 -5.066 1.00 83.00 183 HIS A N 1
ATOM 1329 C CA . HIS A 1 183 ? 10.088 3.781 -5.992 1.00 83.00 183 HIS A CA 1
ATOM 1330 C C . HIS A 1 183 ? 11.395 3.346 -6.666 1.00 83.00 183 HIS A C 1
ATOM 1332 O O . HIS A 1 183 ? 12.414 4.036 -6.686 1.00 83.00 183 HIS A O 1
ATOM 1338 N N . THR A 1 184 ? 11.382 2.154 -7.239 1.00 84.75 184 THR A N 1
ATOM 1339 C CA . THR A 1 184 ? 12.594 1.453 -7.677 1.00 84.75 184 THR A CA 1
ATOM 1340 C C . THR A 1 184 ? 12.954 1.714 -9.142 1.00 84.75 184 THR A C 1
ATOM 1342 O O . THR A 1 184 ? 13.220 0.792 -9.916 1.00 84.75 184 THR A O 1
ATOM 1345 N N . GLY A 1 185 ? 12.946 2.981 -9.548 1.00 81.12 185 GLY A N 1
ATOM 1346 C CA . GLY A 1 185 ? 13.273 3.420 -10.903 1.00 81.12 185 GLY A CA 1
ATOM 1347 C C . GLY A 1 185 ? 13.378 4.944 -11.019 1.00 81.12 185 GLY A C 1
ATOM 1348 O O . GLY A 1 185 ? 13.176 5.638 -10.022 1.00 81.12 185 GLY A O 1
ATOM 1349 N N . PRO A 1 186 ? 13.695 5.480 -12.213 1.00 77.56 186 PRO A N 1
ATOM 1350 C CA . PRO A 1 186 ? 13.707 6.918 -12.446 1.00 77.56 186 PRO A CA 1
ATOM 1351 C C . PRO A 1 186 ? 12.372 7.569 -12.050 1.00 77.56 186 PRO A C 1
ATOM 1353 O O . PRO A 1 186 ? 11.327 7.117 -12.522 1.00 77.56 186 PRO A O 1
ATOM 1356 N N . PRO A 1 187 ? 12.383 8.638 -11.234 1.00 73.12 187 PRO A N 1
ATOM 1357 C CA . PRO A 1 187 ? 11.152 9.203 -10.681 1.00 73.12 187 PRO A CA 1
ATOM 1358 C C . PRO A 1 187 ? 10.114 9.664 -11.724 1.00 73.12 187 PRO A C 1
ATOM 1360 O O . PRO A 1 187 ? 8.911 9.532 -11.524 1.00 73.12 187 PRO A O 1
ATOM 1363 N N . ASN A 1 188 ? 10.568 10.149 -12.881 1.00 72.62 188 ASN A N 1
ATOM 1364 C CA . ASN A 1 188 ? 9.719 10.573 -14.001 1.00 72.62 188 ASN A CA 1
ATOM 1365 C C . ASN A 1 188 ? 9.068 9.409 -14.775 1.00 72.62 188 ASN A C 1
ATOM 1367 O O . ASN A 1 188 ? 8.278 9.642 -15.688 1.00 72.62 188 ASN A O 1
ATOM 1371 N N . GLU A 1 189 ? 9.410 8.161 -14.454 1.00 81.81 189 GLU A N 1
ATOM 1372 C CA . GLU A 1 189 ? 8.843 6.975 -15.092 1.00 81.81 189 GLU A CA 1
ATOM 1373 C C . GLU A 1 189 ? 7.702 6.356 -14.275 1.00 81.81 189 GLU A C 1
ATOM 1375 O O . GLU A 1 189 ? 6.988 5.514 -14.825 1.00 81.81 189 GLU A O 1
ATOM 1380 N N . PHE A 1 190 ? 7.489 6.787 -13.022 1.00 83.94 190 PHE A N 1
ATOM 1381 C CA . PHE A 1 190 ? 6.514 6.211 -12.088 1.00 83.94 190 PHE A CA 1
ATOM 1382 C C . PHE A 1 190 ? 5.135 6.002 -12.721 1.00 83.94 190 PHE A C 1
ATOM 1384 O O . PHE A 1 190 ? 4.691 4.862 -12.870 1.00 83.94 190 PHE A O 1
ATOM 1391 N N . ASP A 1 191 ? 4.495 7.080 -13.179 1.00 84.44 191 ASP A N 1
ATOM 1392 C CA . ASP A 1 191 ? 3.138 7.023 -13.727 1.00 84.44 191 ASP A CA 1
ATOM 1393 C C . ASP A 1 191 ? 3.058 6.084 -14.931 1.00 84.44 191 ASP A C 1
ATOM 1395 O O . ASP A 1 191 ? 2.199 5.204 -15.026 1.00 84.44 191 ASP A O 1
ATOM 1399 N N . SER A 1 192 ? 4.023 6.225 -15.840 1.00 85.25 192 SER A N 1
ATOM 1400 C CA . SER A 1 192 ? 4.091 5.413 -17.049 1.00 85.25 192 SER A CA 1
ATOM 1401 C C . SER A 1 192 ? 4.327 3.927 -16.753 1.00 85.25 192 SER A C 1
ATOM 1403 O O . SER A 1 192 ? 3.814 3.075 -17.488 1.00 85.25 192 SER A O 1
ATOM 1405 N N . PHE A 1 193 ? 5.058 3.599 -15.680 1.00 90.12 193 PHE A N 1
ATOM 1406 C CA . PHE A 1 193 ? 5.228 2.234 -15.196 1.00 90.12 193 PHE A CA 1
ATOM 1407 C C . PHE A 1 193 ? 3.915 1.681 -14.645 1.00 90.12 193 PHE A C 1
ATOM 1409 O O . PHE A 1 193 ? 3.498 0.614 -15.092 1.00 90.12 193 PHE A O 1
ATOM 1416 N N . ILE A 1 194 ? 3.232 2.410 -13.755 1.00 91.25 194 ILE A N 1
ATOM 1417 C CA . ILE A 1 194 ? 1.953 1.975 -13.171 1.00 91.25 194 ILE A CA 1
ATOM 1418 C C . ILE A 1 194 ? 0.930 1.681 -14.267 1.00 91.25 194 ILE A C 1
ATOM 1420 O O . ILE A 1 194 ? 0.351 0.596 -14.299 1.00 91.25 194 ILE A O 1
ATOM 1424 N N . VAL A 1 195 ? 0.756 2.595 -15.225 1.00 88.38 195 VAL A N 1
ATOM 1425 C CA . VAL A 1 195 ? -0.187 2.380 -16.332 1.00 88.38 195 VAL A CA 1
ATOM 1426 C C . VAL A 1 195 ? 0.242 1.188 -17.198 1.00 88.38 195 VAL A C 1
ATOM 1428 O O . VAL A 1 195 ? -0.586 0.366 -17.591 1.00 88.38 195 VAL A O 1
ATOM 1431 N N . SER A 1 196 ? 1.544 1.025 -17.453 1.00 90.25 196 SER A N 1
ATOM 1432 C CA . SER A 1 196 ? 2.047 -0.141 -18.190 1.00 90.25 196 SER A CA 1
ATOM 1433 C C . SER A 1 196 ? 1.827 -1.454 -17.433 1.00 90.25 196 SER A C 1
ATOM 1435 O O . SER A 1 196 ? 1.569 -2.473 -18.072 1.00 90.25 196 SER A O 1
ATOM 1437 N N . PHE A 1 197 ? 1.914 -1.450 -16.100 1.00 93.88 197 PHE A N 1
ATOM 1438 C CA . PHE A 1 197 ? 1.645 -2.613 -15.253 1.00 93.88 197 PHE A CA 1
ATOM 1439 C C . PHE A 1 197 ? 0.171 -3.006 -15.318 1.00 93.88 197 PHE A C 1
ATOM 1441 O O . PHE A 1 197 ? -0.130 -4.172 -15.544 1.00 93.88 197 PHE A O 1
ATOM 1448 N N . LEU A 1 198 ? -0.746 -2.045 -15.227 1.00 91.81 198 LEU A N 1
ATOM 1449 C CA . LEU A 1 198 ? -2.182 -2.322 -15.324 1.00 91.81 198 LEU A CA 1
ATOM 1450 C C . LEU A 1 198 ? -2.587 -2.870 -16.700 1.00 91.81 198 LEU A C 1
ATOM 1452 O O . LEU A 1 198 ? -3.506 -3.675 -16.796 1.00 91.81 198 LEU A O 1
ATOM 1456 N N . LEU A 1 199 ? -1.891 -2.461 -17.763 1.00 88.94 199 LEU A N 1
ATOM 1457 C CA . LEU A 1 199 ? -2.186 -2.904 -19.127 1.00 88.94 199 LEU A CA 1
ATOM 1458 C C . LEU A 1 199 ? -1.524 -4.221 -19.529 1.00 88.94 199 LEU A C 1
ATOM 1460 O O . LEU A 1 199 ? -2.071 -4.959 -20.346 1.00 88.94 199 LEU A O 1
ATOM 1464 N N . ARG A 1 200 ? -0.296 -4.462 -19.063 1.00 89.50 200 ARG A N 1
ATOM 1465 C CA . ARG A 1 200 ? 0.576 -5.534 -19.581 1.00 89.50 200 ARG A CA 1
ATOM 1466 C C . ARG A 1 200 ? 1.156 -6.433 -18.497 1.00 89.50 200 ARG A C 1
ATOM 1468 O O . ARG A 1 200 ? 1.882 -7.368 -18.826 1.00 89.50 200 ARG A O 1
ATOM 1475 N N . GLY A 1 201 ? 0.907 -6.118 -17.233 1.00 89.31 201 GLY A N 1
ATOM 1476 C CA . GLY A 1 201 ? 1.313 -6.937 -16.104 1.00 89.31 201 GLY A CA 1
ATOM 1477 C C . GLY A 1 201 ? 0.466 -8.208 -15.971 1.00 89.31 201 GLY A C 1
ATOM 1478 O O . GLY A 1 201 ? -0.348 -8.530 -16.845 1.00 89.31 201 GLY A O 1
ATOM 1479 N N . PRO A 1 202 ? 0.666 -8.953 -14.874 1.00 91.75 202 PRO A N 1
ATOM 1480 C CA . PRO A 1 202 ? -0.135 -10.123 -14.544 1.00 91.75 202 PRO A CA 1
ATOM 1481 C C . PRO A 1 202 ? -1.629 -9.789 -14.517 1.00 91.75 202 PRO A C 1
ATOM 1483 O O . PRO A 1 202 ? -2.044 -8.776 -13.959 1.00 91.75 202 PRO A O 1
ATOM 1486 N N . GLN A 1 203 ? -2.445 -10.667 -15.107 1.00 88.50 203 GLN A N 1
ATOM 1487 C CA . GLN A 1 203 ? -3.905 -10.502 -15.144 1.00 88.50 203 GLN A CA 1
ATOM 1488 C C . GLN A 1 203 ? -4.534 -10.609 -13.750 1.00 88.50 203 GLN A C 1
ATOM 1490 O O . GLN A 1 203 ? -5.580 -10.018 -13.490 1.00 88.50 203 GLN A O 1
ATOM 1495 N N . THR A 1 204 ? -3.897 -11.364 -12.854 1.00 91.38 204 THR A N 1
ATOM 1496 C CA . THR A 1 204 ? -4.307 -11.520 -11.461 1.00 91.38 204 THR A CA 1
ATOM 1497 C C . THR A 1 204 ? -3.168 -11.084 -10.549 1.00 91.38 204 THR A C 1
ATOM 1499 O O . THR A 1 204 ? -2.024 -11.506 -10.702 1.00 91.38 204 THR A O 1
ATOM 1502 N N . TRP A 1 205 ? -3.481 -10.177 -9.629 1.00 96.50 205 TRP A N 1
ATOM 1503 C CA . TRP A 1 205 ? -2.564 -9.679 -8.612 1.00 96.50 205 TRP A CA 1
ATOM 1504 C C . TRP A 1 205 ? -3.377 -9.107 -7.451 1.00 96.50 205 TRP A C 1
ATOM 1506 O O . TRP A 1 205 ? -4.531 -8.706 -7.628 1.00 96.50 205 TRP A O 1
ATOM 1516 N N . ASP A 1 206 ? -2.788 -9.076 -6.262 1.00 97.62 206 ASP A N 1
ATOM 1517 C CA . ASP A 1 206 ? -3.413 -8.512 -5.063 1.00 97.62 206 ASP A CA 1
ATOM 1518 C C . ASP A 1 206 ? -2.673 -7.256 -4.598 1.00 97.62 206 ASP A C 1
ATOM 1520 O O . ASP A 1 206 ? -3.300 -6.240 -4.299 1.00 97.62 206 ASP A O 1
ATOM 1524 N N . VAL A 1 207 ? -1.336 -7.309 -4.589 1.00 97.50 207 VAL A N 1
ATOM 1525 C CA . VAL A 1 207 ? -0.478 -6.224 -4.101 1.00 97.50 207 VAL A CA 1
ATOM 1526 C C . VAL A 1 207 ? 0.707 -6.025 -5.038 1.00 97.50 207 VAL A C 1
ATOM 1528 O O . VAL A 1 207 ? 1.377 -6.981 -5.425 1.00 97.50 207 VAL A O 1
ATOM 1531 N N . LEU A 1 208 ? 1.009 -4.775 -5.364 1.00 97.19 208 LEU A N 1
ATOM 1532 C CA . LEU A 1 208 ? 2.248 -4.372 -6.016 1.00 97.19 208 LEU A CA 1
ATOM 1533 C C . LEU A 1 208 ? 3.006 -3.429 -5.080 1.00 97.19 208 LEU A C 1
ATOM 1535 O O . LEU A 1 208 ? 2.604 -2.286 -4.874 1.00 97.19 208 LEU A O 1
ATOM 1539 N N . PHE A 1 209 ? 4.118 -3.892 -4.522 1.00 94.31 209 PHE A N 1
ATOM 1540 C CA . PHE A 1 209 ? 5.009 -3.053 -3.731 1.00 94.31 209 PHE A CA 1
ATOM 1541 C C . PHE A 1 209 ? 5.853 -2.174 -4.648 1.00 94.31 209 PHE A C 1
ATOM 1543 O O . PHE A 1 209 ? 6.575 -2.673 -5.517 1.00 94.31 209 PHE A O 1
ATOM 1550 N N . LEU A 1 210 ? 5.771 -0.865 -4.434 1.00 92.06 210 LEU A N 1
ATOM 1551 C CA . LEU A 1 210 ? 6.384 0.133 -5.303 1.00 92.06 210 LEU A CA 1
ATOM 1552 C C . LEU A 1 210 ? 7.786 0.529 -4.812 1.00 92.06 210 LEU A C 1
ATOM 1554 O O . LEU A 1 210 ? 8.603 0.968 -5.611 1.00 92.06 210 LEU A O 1
ATOM 1558 N N . ASP A 1 211 ? 8.087 0.312 -3.528 1.00 85.75 211 ASP A N 1
ATOM 1559 C CA . ASP A 1 211 ? 9.333 0.698 -2.844 1.00 85.75 211 ASP A CA 1
ATOM 1560 C C . ASP A 1 211 ? 10.279 -0.479 -2.518 1.00 85.75 211 ASP A C 1
ATOM 1562 O O . ASP A 1 211 ? 11.373 -0.284 -1.977 1.00 85.75 211 ASP A O 1
ATOM 1566 N N . ARG A 1 212 ? 9.873 -1.723 -2.812 1.00 85.38 212 ARG A N 1
ATOM 1567 C CA . ARG A 1 212 ? 10.612 -2.919 -2.369 1.00 85.38 212 ARG A CA 1
ATOM 1568 C C . ARG A 1 212 ? 11.708 -3.376 -3.319 1.00 85.38 212 ARG A C 1
ATOM 1570 O O . ARG A 1 212 ? 12.739 -3.856 -2.855 1.00 85.38 212 ARG A O 1
ATOM 1577 N N . GLY A 1 213 ? 11.532 -3.271 -4.633 1.00 85.00 213 GLY A N 1
ATOM 1578 C CA . GLY A 1 213 ? 12.571 -3.768 -5.536 1.00 85.00 213 GLY A CA 1
ATOM 1579 C C . GLY A 1 213 ? 12.729 -5.280 -5.459 1.00 85.00 213 GLY A C 1
ATOM 1580 O O . GLY A 1 213 ? 11.758 -6.029 -5.528 1.00 85.00 213 GLY A O 1
ATOM 1581 N N . GLU A 1 214 ? 13.969 -5.717 -5.259 1.00 81.69 214 GLU A N 1
ATOM 1582 C CA . GLU A 1 214 ? 14.313 -7.118 -4.984 1.00 81.69 214 GLU A CA 1
ATOM 1583 C C . GLU A 1 214 ? 14.141 -7.494 -3.493 1.00 81.69 214 GLU A C 1
ATOM 1585 O O . GLU A 1 214 ? 14.317 -8.652 -3.119 1.00 81.69 214 GLU A O 1
ATOM 1590 N N . ARG A 1 215 ? 13.781 -6.551 -2.606 1.00 79.12 215 ARG A N 1
ATOM 1591 C CA . ARG A 1 215 ? 13.567 -6.840 -1.177 1.00 79.12 215 ARG A CA 1
ATOM 1592 C C . ARG A 1 215 ? 12.332 -7.717 -0.992 1.00 79.12 215 ARG A C 1
ATOM 1594 O O . ARG A 1 215 ? 11.249 -7.396 -1.477 1.00 79.12 215 ARG A O 1
ATOM 1601 N N . GLY A 1 216 ? 12.492 -8.822 -0.269 1.00 78.00 216 GLY A N 1
ATOM 1602 C CA . GLY A 1 216 ? 11.443 -9.835 -0.090 1.00 78.00 216 GLY A CA 1
ATOM 1603 C C . GLY A 1 216 ? 11.324 -10.845 -1.237 1.00 78.00 216 GLY A C 1
ATOM 1604 O O . GLY A 1 216 ? 10.580 -11.818 -1.111 1.00 78.00 216 GLY A O 1
ATOM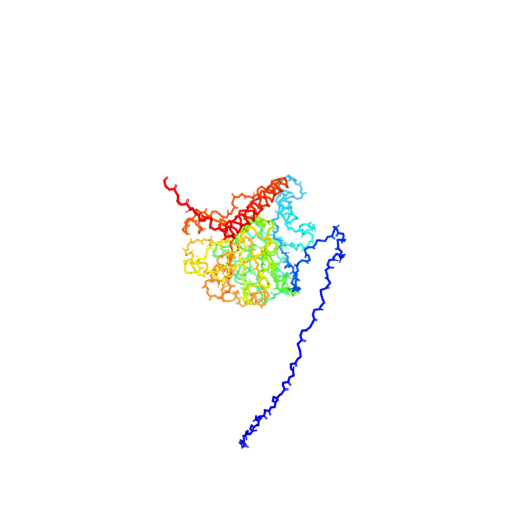 1605 N N . VAL A 1 217 ? 12.076 -10.672 -2.326 1.00 82.69 217 VAL A N 1
ATOM 1606 C CA . VAL A 1 217 ? 12.095 -11.609 -3.456 1.00 82.69 217 VAL A CA 1
ATOM 1607 C C . VAL A 1 217 ? 13.033 -12.774 -3.130 1.00 82.69 217 VAL A C 1
ATOM 1609 O O . VAL A 1 217 ? 14.186 -12.568 -2.756 1.00 82.69 217 VAL A O 1
ATOM 1612 N N . GLY A 1 218 ? 12.540 -14.009 -3.249 1.00 76.94 218 GLY A N 1
ATOM 1613 C CA . GLY A 1 218 ? 13.365 -15.205 -3.065 1.00 76.94 218 GLY A CA 1
ATOM 1614 C C . GLY A 1 218 ? 14.402 -15.360 -4.181 1.00 76.94 218 GLY A C 1
ATOM 1615 O O . GLY A 1 218 ? 14.237 -14.820 -5.270 1.00 76.94 218 GLY A O 1
ATOM 1616 N N . LEU A 1 219 ? 15.466 -16.133 -3.942 1.00 77.56 219 LEU A N 1
ATOM 1617 C CA . LEU A 1 219 ? 16.515 -16.354 -4.952 1.00 77.56 219 LEU A CA 1
ATOM 1618 C C . LEU A 1 219 ? 15.956 -16.907 -6.271 1.00 77.56 219 LEU A C 1
ATOM 1620 O O . LEU A 1 219 ? 16.359 -16.449 -7.338 1.00 77.56 219 LEU A O 1
ATOM 1624 N N . ASP A 1 220 ? 15.014 -17.846 -6.194 1.00 80.94 220 ASP A N 1
ATOM 1625 C CA . ASP A 1 220 ? 14.390 -18.443 -7.376 1.00 80.94 220 ASP A CA 1
ATOM 1626 C C . ASP A 1 220 ? 13.562 -17.413 -8.157 1.00 80.94 220 ASP A C 1
ATOM 1628 O O . ASP A 1 220 ? 13.715 -17.299 -9.374 1.00 80.94 220 ASP A O 1
ATOM 1632 N N . ASP A 1 221 ? 12.744 -16.618 -7.458 1.00 83.12 221 ASP A N 1
ATOM 1633 C CA . ASP A 1 221 ? 11.919 -15.561 -8.060 1.00 83.12 221 ASP A CA 1
ATOM 1634 C C . ASP A 1 221 ? 12.793 -14.417 -8.633 1.00 83.12 221 ASP A C 1
ATOM 1636 O O . ASP A 1 221 ? 12.429 -13.782 -9.622 1.00 83.12 221 ASP A O 1
ATOM 1640 N N . ALA A 1 222 ? 13.981 -14.173 -8.067 1.00 79.69 222 ALA A N 1
ATOM 1641 C CA . ALA A 1 222 ? 14.943 -13.200 -8.589 1.00 79.69 222 ALA A CA 1
ATOM 1642 C C . ALA A 1 222 ? 15.654 -13.696 -9.861 1.00 79.69 222 ALA A C 1
ATOM 1644 O O . ALA A 1 222 ? 15.951 -12.908 -10.759 1.00 79.69 222 ALA A O 1
ATOM 1645 N N . GLN A 1 223 ? 15.933 -15.001 -9.954 1.00 79.25 223 GLN A N 1
ATOM 1646 C CA . GLN A 1 223 ? 16.527 -15.618 -11.147 1.00 79.25 223 GLN A CA 1
ATOM 1647 C C . GLN A 1 223 ? 15.513 -15.818 -12.278 1.00 79.25 223 GLN A C 1
ATOM 1649 O O . GLN A 1 223 ? 15.898 -15.886 -13.447 1.00 79.25 223 GLN A O 1
ATOM 1654 N N . ARG A 1 224 ? 14.228 -15.931 -11.936 1.00 84.56 224 ARG A N 1
ATOM 1655 C CA . ARG A 1 224 ? 13.116 -16.130 -12.869 1.00 84.56 224 ARG A CA 1
ATOM 1656 C C . ARG A 1 224 ? 12.054 -15.059 -12.626 1.00 84.56 224 ARG A C 1
ATOM 1658 O O . ARG A 1 224 ? 11.012 -15.367 -12.051 1.00 84.56 224 ARG A O 1
ATOM 1665 N N . PRO A 1 225 ? 12.326 -13.807 -13.037 1.00 86.56 225 PRO A N 1
ATOM 1666 C CA . PRO A 1 225 ? 11.362 -12.735 -12.868 1.00 86.56 225 PRO A CA 1
ATOM 1667 C C . PRO A 1 225 ? 10.068 -13.049 -13.623 1.00 86.56 225 PRO A C 1
ATOM 1669 O O . PRO A 1 225 ? 10.093 -13.684 -14.678 1.00 86.56 225 PRO A O 1
ATOM 1672 N N . GLU A 1 226 ? 8.954 -12.561 -13.085 1.00 92.12 226 GLU A N 1
ATOM 1673 C CA . GLU A 1 226 ? 7.614 -12.745 -13.646 1.00 92.12 226 GLU A CA 1
ATOM 1674 C C . GLU A 1 226 ? 7.526 -12.156 -15.055 1.00 92.12 226 GLU A C 1
ATOM 1676 O O . GLU A 1 226 ? 6.992 -12.768 -15.978 1.00 92.12 226 GLU A O 1
ATOM 1681 N N . ALA A 1 227 ? 8.067 -10.949 -15.223 1.00 91.56 227 ALA A N 1
ATOM 1682 C CA . ALA A 1 227 ? 8.049 -10.252 -16.494 1.00 91.56 227 ALA A CA 1
ATOM 1683 C C . ALA A 1 227 ? 9.235 -9.300 -16.631 1.00 91.56 227 ALA A C 1
ATOM 1685 O O . ALA A 1 227 ? 9.733 -8.724 -15.662 1.00 91.56 227 ALA A O 1
ATOM 1686 N N . LEU A 1 228 ? 9.640 -9.083 -17.880 1.00 89.62 228 LEU A N 1
ATOM 1687 C CA . LEU A 1 228 ? 10.469 -7.953 -18.268 1.00 89.62 228 LEU A CA 1
ATOM 1688 C C . LEU A 1 228 ? 9.585 -6.966 -19.024 1.00 89.62 228 LEU A C 1
ATOM 1690 O O . LEU A 1 228 ? 9.141 -7.234 -20.139 1.00 89.62 228 LEU A O 1
ATOM 1694 N N . MET A 1 229 ? 9.325 -5.823 -18.410 1.00 90.38 229 MET A N 1
ATOM 1695 C CA . MET A 1 229 ? 8.499 -4.772 -18.975 1.00 90.38 229 MET A CA 1
ATOM 1696 C C . MET A 1 229 ? 9.386 -3.744 -19.669 1.00 90.38 229 MET A C 1
ATOM 1698 O O . MET A 1 229 ? 10.390 -3.292 -19.123 1.00 90.38 229 MET A O 1
ATOM 1702 N N . SER A 1 230 ? 9.001 -3.321 -20.868 1.00 86.12 230 SER A N 1
ATOM 1703 C CA . SER A 1 230 ? 9.719 -2.284 -21.610 1.00 86.12 230 SER A CA 1
ATOM 1704 C C . SER A 1 230 ? 8.764 -1.265 -22.216 1.00 86.12 230 SER A C 1
ATOM 1706 O O . SER A 1 230 ? 7.727 -1.631 -22.779 1.00 86.12 230 SER A O 1
ATOM 1708 N N . ASN A 1 231 ? 9.169 -0.001 -22.181 1.00 84.00 231 ASN A N 1
ATOM 1709 C CA . ASN A 1 231 ? 8.514 1.112 -22.848 1.00 84.00 231 ASN A CA 1
ATOM 1710 C C . ASN A 1 231 ? 9.595 1.986 -23.493 1.00 84.00 231 ASN A C 1
ATOM 1712 O O . ASN A 1 231 ? 10.674 2.148 -22.933 1.00 84.00 231 ASN A O 1
ATOM 1716 N N . LYS A 1 232 ? 9.313 2.553 -24.670 1.00 83.44 232 LYS A N 1
ATOM 1717 C CA . LYS A 1 232 ? 10.257 3.427 -25.387 1.00 83.44 232 LYS A CA 1
ATOM 1718 C C . LYS A 1 232 ? 10.573 4.715 -24.621 1.00 83.44 232 LYS A C 1
ATOM 1720 O O . LYS A 1 232 ? 11.588 5.335 -24.909 1.00 83.44 232 LYS A O 1
ATOM 1725 N N . ALA A 1 233 ? 9.694 5.114 -23.701 1.00 80.19 233 ALA A N 1
ATOM 1726 C CA . ALA A 1 233 ? 9.889 6.273 -22.838 1.00 80.19 233 ALA A CA 1
ATOM 1727 C C . ALA A 1 233 ? 10.816 5.995 -21.642 1.00 80.19 233 ALA A C 1
ATOM 1729 O O . ALA A 1 233 ? 11.224 6.942 -20.980 1.00 80.19 233 ALA A O 1
ATOM 1730 N N . TRP A 1 234 ? 11.138 4.727 -21.358 1.00 83.31 234 TRP A N 1
ATOM 1731 C CA . TRP A 1 234 ? 11.961 4.362 -20.206 1.00 83.31 234 TRP A CA 1
ATOM 1732 C C . TRP A 1 234 ? 13.435 4.279 -20.573 1.00 83.31 234 TRP A C 1
ATOM 1734 O O . TRP A 1 234 ? 13.797 3.767 -21.635 1.00 83.31 234 TRP A O 1
ATOM 1744 N N . LEU A 1 235 ? 14.285 4.719 -19.650 1.00 80.56 235 LEU A N 1
ATOM 1745 C CA . LEU A 1 235 ? 15.733 4.605 -19.751 1.00 80.56 235 LEU A CA 1
ATOM 1746 C C . LEU A 1 235 ? 16.169 3.139 -19.783 1.00 80.56 235 LEU A C 1
ATOM 1748 O O . LEU A 1 235 ? 17.005 2.748 -20.598 1.00 80.56 235 LEU A O 1
ATOM 1752 N N . ASN A 1 236 ? 15.581 2.327 -18.904 1.00 81.31 236 ASN A N 1
ATOM 1753 C CA . ASN A 1 236 ? 15.854 0.902 -18.797 1.00 81.31 236 ASN A CA 1
ATOM 1754 C C . ASN A 1 236 ? 14.544 0.105 -18.707 1.00 81.31 236 ASN A C 1
ATOM 1756 O O . ASN A 1 236 ? 13.551 0.598 -18.173 1.00 81.31 236 ASN A O 1
ATOM 1760 N N . PRO A 1 237 ? 14.525 -1.153 -19.181 1.00 87.31 237 PRO A N 1
ATOM 1761 C CA . PRO A 1 237 ? 13.420 -2.063 -18.907 1.00 87.31 237 PRO A CA 1
ATOM 1762 C C . PRO A 1 237 ? 13.237 -2.280 -17.402 1.00 87.31 237 PRO A C 1
ATOM 1764 O O . PRO A 1 237 ? 14.217 -2.332 -16.660 1.00 87.31 237 PRO A O 1
ATOM 1767 N N . TYR A 1 238 ? 12.001 -2.496 -16.972 1.00 90.06 238 TYR A N 1
ATOM 1768 C CA . TYR A 1 238 ? 11.668 -2.871 -15.604 1.00 90.06 238 TYR A CA 1
ATOM 1769 C C . TYR A 1 238 ? 11.556 -4.380 -15.470 1.00 90.06 238 TYR A C 1
ATOM 1771 O O . TYR A 1 238 ? 10.928 -5.048 -16.288 1.00 90.06 238 TYR A O 1
ATOM 1779 N N . VAL A 1 239 ? 12.152 -4.918 -14.416 1.00 90.31 239 VAL A N 1
ATOM 1780 C CA . VAL A 1 239 ? 12.015 -6.320 -14.040 1.00 90.31 239 VAL A CA 1
ATOM 1781 C C . VAL A 1 239 ? 10.920 -6.414 -12.987 1.00 90.31 239 VAL A C 1
ATOM 1783 O O . VAL A 1 239 ? 11.001 -5.739 -11.962 1.00 90.31 239 VAL A O 1
ATOM 1786 N N . LEU A 1 240 ? 9.902 -7.229 -13.249 1.00 94.12 240 LEU A N 1
ATOM 1787 C CA . LEU A 1 240 ? 8.823 -7.534 -12.319 1.00 94.12 240 LEU A CA 1
ATOM 1788 C C . LEU A 1 240 ? 9.136 -8.855 -11.613 1.00 94.12 240 LEU A C 1
ATOM 1790 O O . LEU A 1 240 ? 9.370 -9.874 -12.261 1.00 94.12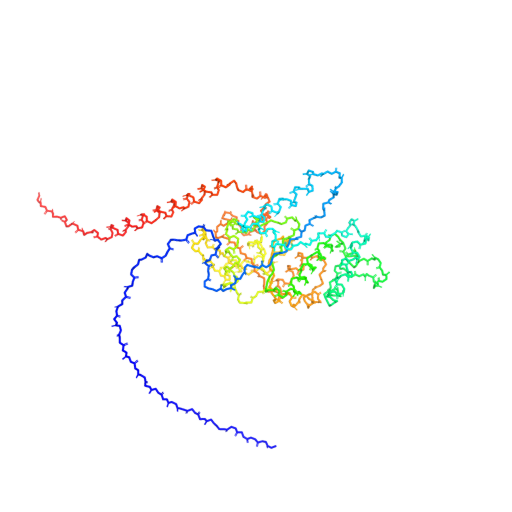 240 LEU A O 1
ATOM 1794 N N . TYR A 1 241 ? 9.114 -8.841 -10.289 1.00 91.94 241 TYR A N 1
ATOM 1795 C CA . TYR A 1 241 ? 9.403 -9.982 -9.436 1.00 91.94 241 TYR A CA 1
ATOM 1796 C C . TYR A 1 241 ? 8.155 -10.418 -8.690 1.00 91.94 241 TYR A C 1
ATOM 1798 O O . TYR A 1 241 ? 7.389 -9.585 -8.200 1.00 91.94 241 TYR A O 1
ATOM 1806 N N . ARG A 1 242 ? 8.002 -11.729 -8.514 1.00 93.31 242 ARG A N 1
ATOM 1807 C CA . ARG A 1 242 ? 7.082 -12.256 -7.514 1.00 93.31 242 ARG A CA 1
ATOM 1808 C C . ARG A 1 242 ? 7.681 -12.033 -6.126 1.00 93.31 242 ARG A C 1
ATOM 1810 O O . ARG A 1 242 ? 8.806 -12.447 -5.855 1.00 93.31 242 ARG A O 1
ATOM 1817 N N . ASN A 1 243 ? 6.941 -11.368 -5.246 1.00 91.06 243 ASN A N 1
ATOM 1818 C CA . ASN A 1 243 ? 7.421 -10.999 -3.920 1.00 91.06 243 ASN A CA 1
ATOM 1819 C C . ASN A 1 243 ? 6.743 -11.855 -2.851 1.00 91.06 243 ASN A C 1
ATOM 1821 O O . ASN A 1 243 ? 5.633 -11.561 -2.422 1.00 91.06 243 ASN A O 1
ATOM 1825 N N . ARG A 1 244 ? 7.419 -12.920 -2.418 1.00 88.25 244 ARG A N 1
ATOM 1826 C CA . ARG A 1 244 ? 6.912 -13.834 -1.381 1.00 88.25 244 ARG A CA 1
ATOM 1827 C C . ARG A 1 244 ? 7.397 -13.483 0.030 1.00 88.25 244 ARG A C 1
ATOM 1829 O O . ARG A 1 244 ? 7.285 -14.313 0.924 1.00 88.25 244 ARG A O 1
ATOM 1836 N N . ALA A 1 245 ? 7.996 -12.305 0.218 1.00 83.25 245 ALA A N 1
ATOM 1837 C CA . ALA A 1 245 ? 8.596 -11.873 1.481 1.00 83.25 245 ALA A CA 1
ATOM 1838 C C . ALA A 1 245 ? 9.581 -12.902 2.102 1.00 83.25 245 ALA A C 1
ATOM 1840 O O . ALA A 1 245 ? 9.616 -13.091 3.313 1.00 83.25 245 ALA A O 1
ATOM 1841 N N . VAL A 1 246 ? 10.404 -13.577 1.280 1.00 70.12 246 VAL A N 1
ATOM 1842 C CA . VAL A 1 246 ? 11.184 -14.787 1.667 1.00 70.12 246 VAL A CA 1
ATOM 1843 C C . VAL A 1 246 ? 12.365 -14.510 2.613 1.00 70.12 246 VAL A C 1
ATOM 1845 O O . VAL A 1 246 ? 13.001 -15.443 3.103 1.00 70.12 246 VAL A O 1
ATOM 1848 N N . TYR A 1 247 ? 12.673 -13.256 2.939 1.00 58.12 247 TYR A N 1
ATOM 1849 C CA . TYR A 1 247 ? 13.718 -12.964 3.922 1.00 58.12 247 TYR A CA 1
ATOM 1850 C C . TYR A 1 247 ? 13.161 -13.080 5.345 1.00 58.12 247 TYR A C 1
ATOM 1852 O O . TYR A 1 247 ? 12.774 -12.103 5.979 1.00 58.12 247 TYR A O 1
ATOM 1860 N N . ALA A 1 248 ? 13.123 -14.323 5.831 1.00 38.31 248 ALA A N 1
ATOM 1861 C CA . ALA A 1 248 ? 12.777 -14.667 7.203 1.00 38.31 248 ALA A CA 1
ATOM 1862 C C . ALA A 1 248 ? 13.656 -13.886 8.199 1.00 38.31 248 ALA A C 1
ATOM 1864 O O . ALA A 1 248 ? 14.881 -14.022 8.199 1.00 38.31 248 ALA A O 1
ATOM 1865 N N . GLY A 1 249 ? 13.016 -13.084 9.053 1.00 41.81 249 GLY A N 1
ATOM 1866 C CA . GLY A 1 249 ? 13.662 -12.325 10.128 1.00 41.81 249 GLY A CA 1
ATOM 1867 C C . GLY A 1 249 ? 13.940 -10.848 9.832 1.00 41.81 249 GLY A C 1
ATOM 1868 O O . GLY A 1 249 ? 14.446 -10.165 10.718 1.00 41.81 249 GLY A O 1
ATOM 1869 N N . GLU A 1 250 ? 13.609 -10.341 8.642 1.00 54.50 250 GLU A N 1
ATOM 1870 C CA . GLU A 1 250 ? 13.674 -8.906 8.338 1.00 54.50 250 GLU A CA 1
ATOM 1871 C C . GLU A 1 250 ? 12.252 -8.333 8.268 1.00 54.50 250 GLU A C 1
ATOM 1873 O O . GLU A 1 250 ? 11.414 -8.805 7.501 1.00 54.50 250 GLU A O 1
ATOM 1878 N N . ASP A 1 251 ? 11.974 -7.323 9.094 1.00 63.66 251 ASP A N 1
ATOM 1879 C CA . ASP A 1 251 ? 10.740 -6.546 9.003 1.00 63.66 251 ASP A CA 1
ATOM 1880 C C . ASP A 1 251 ? 10.783 -5.782 7.669 1.00 63.66 251 ASP A C 1
ATOM 1882 O O . ASP A 1 251 ? 11.665 -4.941 7.456 1.00 63.66 251 ASP A O 1
ATOM 1886 N N . LEU A 1 252 ? 9.927 -6.158 6.711 1.00 79.06 252 LEU A N 1
ATOM 1887 C CA . LEU A 1 252 ? 9.850 -5.509 5.399 1.00 79.06 252 LEU A CA 1
ATOM 1888 C C . LEU A 1 252 ? 8.750 -4.448 5.440 1.00 79.06 252 LEU A C 1
ATOM 1890 O O . LEU A 1 252 ? 7.588 -4.776 5.178 1.00 79.06 252 LEU A O 1
ATOM 1894 N N . PRO A 1 253 ? 9.096 -3.182 5.726 1.00 79.38 253 PRO A N 1
ATOM 1895 C CA . PRO A 1 253 ? 8.109 -2.131 5.859 1.00 79.38 253 PRO A CA 1
ATOM 1896 C C . PRO A 1 253 ? 7.379 -1.860 4.548 1.00 79.38 253 PRO A C 1
ATOM 1898 O O . PRO A 1 253 ? 7.975 -1.909 3.468 1.00 79.38 253 PRO A O 1
ATOM 1901 N N . VAL A 1 254 ? 6.100 -1.523 4.658 1.00 82.44 254 VAL A N 1
ATOM 1902 C CA . VAL A 1 254 ? 5.219 -1.147 3.556 1.00 82.44 254 VAL A CA 1
ATOM 1903 C C . VAL A 1 254 ? 5.071 0.372 3.560 1.00 82.44 254 VAL A C 1
ATOM 1905 O O . VAL A 1 254 ? 4.327 0.949 4.350 1.00 82.44 254 VAL A O 1
ATOM 1908 N N . GLY A 1 255 ? 5.848 1.050 2.711 1.00 86.31 255 GLY A N 1
ATOM 1909 C CA . GLY A 1 255 ? 5.790 2.503 2.559 1.00 86.31 255 GLY A CA 1
ATOM 1910 C C . GLY A 1 255 ? 4.863 2.921 1.426 1.00 86.31 255 GLY A C 1
ATOM 1911 O O . GLY A 1 255 ? 3.874 3.618 1.646 1.00 86.31 255 GLY A O 1
ATOM 1912 N N . LEU A 1 256 ? 5.200 2.474 0.219 1.00 89.75 256 LEU A N 1
ATOM 1913 C CA . LEU A 1 256 ? 4.506 2.812 -1.018 1.00 89.75 256 LEU A CA 1
ATOM 1914 C C . LEU A 1 256 ? 4.110 1.531 -1.755 1.00 89.75 256 LEU A C 1
ATOM 1916 O O . LEU A 1 256 ? 4.956 0.722 -2.142 1.00 89.75 256 LEU A O 1
ATOM 1920 N N . TYR A 1 257 ? 2.813 1.334 -1.951 1.00 94.88 257 TYR A N 1
ATOM 1921 C CA . TYR A 1 257 ? 2.274 0.115 -2.546 1.00 94.88 257 TYR A CA 1
ATOM 1922 C C . TYR A 1 257 ? 0.958 0.396 -3.264 1.00 94.88 257 TYR A C 1
ATOM 1924 O O . TYR A 1 257 ? 0.316 1.421 -3.051 1.00 94.88 257 TYR A O 1
ATOM 1932 N N . MET A 1 258 ? 0.557 -0.523 -4.127 1.00 96.12 258 MET A N 1
ATOM 1933 C CA . MET A 1 258 ? -0.721 -0.503 -4.818 1.00 96.12 258 MET A CA 1
ATOM 1934 C C . MET A 1 258 ? -1.466 -1.798 -4.507 1.00 96.12 258 MET A C 1
ATOM 1936 O O . MET A 1 258 ? -0.844 -2.858 -4.448 1.00 96.12 258 MET A O 1
ATOM 1940 N N . VAL A 1 259 ? -2.783 -1.728 -4.325 1.00 97.19 259 VAL A N 1
ATOM 1941 C CA . VAL A 1 259 ? -3.643 -2.912 -4.165 1.00 97.19 259 VAL A CA 1
ATOM 1942 C C . VAL A 1 259 ? -4.704 -2.961 -5.253 1.00 97.19 259 VAL A C 1
ATOM 1944 O O . VAL A 1 259 ? -5.141 -1.922 -5.755 1.00 97.19 259 VAL A O 1
ATOM 1947 N N . SER A 1 260 ? -5.095 -4.170 -5.642 1.00 97.00 260 SER A N 1
ATOM 1948 C CA . SER A 1 260 ? -6.082 -4.401 -6.696 1.00 97.00 260 SER A CA 1
ATOM 1949 C C . SER A 1 260 ? -7.509 -4.438 -6.150 1.00 97.00 260 SER A C 1
ATOM 1951 O O . SER A 1 260 ? -7.734 -4.652 -4.958 1.00 97.00 260 SER A O 1
ATOM 1953 N N . LYS A 1 261 ? -8.500 -4.337 -7.040 1.00 95.19 261 LYS A N 1
ATOM 1954 C CA . LYS A 1 261 ? -9.907 -4.587 -6.700 1.00 95.19 261 LYS A CA 1
ATOM 1955 C C . LYS A 1 261 ? -10.127 -5.962 -6.067 1.00 95.19 261 LYS A C 1
ATOM 1957 O O . LYS A 1 261 ? -10.866 -6.072 -5.098 1.00 95.19 261 LYS A O 1
ATOM 1962 N N . LYS A 1 262 ? -9.432 -6.999 -6.551 1.00 96.00 262 LYS A N 1
ATOM 1963 C CA . LYS A 1 262 ? -9.493 -8.357 -5.979 1.00 96.00 262 LYS A CA 1
ATOM 1964 C C . LYS A 1 262 ? -9.116 -8.359 -4.494 1.00 96.00 262 LYS A C 1
ATOM 1966 O O . LYS A 1 262 ? -9.790 -9.029 -3.713 1.00 96.00 262 LYS A O 1
ATOM 1971 N N . PHE A 1 263 ? -8.080 -7.609 -4.113 1.00 97.50 263 PHE A N 1
ATOM 1972 C CA . PHE A 1 263 ? -7.697 -7.437 -2.712 1.00 97.50 263 PHE A CA 1
ATOM 1973 C C . PHE A 1 263 ? -8.767 -6.661 -1.935 1.00 97.50 263 PHE A C 1
ATOM 1975 O O . PHE A 1 263 ? -9.208 -7.126 -0.884 1.00 97.50 263 PHE A O 1
ATOM 1982 N N . LEU A 1 264 ? -9.219 -5.517 -2.466 1.00 96.94 264 LEU A N 1
ATOM 1983 C CA . LEU A 1 264 ? -10.232 -4.663 -1.832 1.00 96.94 264 LEU A CA 1
ATOM 1984 C C . LEU A 1 264 ? -11.537 -5.427 -1.543 1.00 96.94 264 LEU A C 1
ATOM 1986 O O . LEU A 1 264 ? -12.087 -5.338 -0.446 1.00 96.94 264 LEU A O 1
ATOM 1990 N N . ASP A 1 265 ? -11.990 -6.248 -2.486 1.00 96.56 265 ASP A N 1
ATOM 1991 C CA . ASP A 1 265 ? -13.209 -7.049 -2.350 1.00 96.56 265 ASP A CA 1
ATOM 1992 C C . ASP A 1 265 ? -13.052 -8.191 -1.319 1.00 96.56 265 ASP A C 1
ATOM 1994 O O . ASP A 1 265 ? -14.043 -8.723 -0.814 1.00 96.56 265 ASP A O 1
ATOM 1998 N N . LYS A 1 266 ? -11.814 -8.586 -0.980 1.00 96.69 266 LYS A N 1
ATOM 1999 C CA . LYS A 1 266 ? -11.503 -9.723 -0.091 1.00 96.69 266 LYS A CA 1
ATOM 2000 C C . LYS A 1 266 ? -10.826 -9.347 1.225 1.00 96.69 266 LYS A C 1
ATOM 2002 O O . LYS A 1 266 ? -10.494 -10.242 2.002 1.00 96.69 266 LYS A O 1
ATOM 2007 N N . MET A 1 267 ? -10.672 -8.061 1.533 1.00 95.25 267 MET A N 1
ATOM 2008 C CA . MET A 1 267 ? -9.955 -7.587 2.726 1.00 95.25 267 MET A CA 1
ATOM 2009 C C . MET A 1 267 ? -10.394 -8.276 4.021 1.00 95.25 267 MET A C 1
ATOM 2011 O O . MET A 1 267 ? -9.562 -8.823 4.740 1.00 95.25 267 MET A O 1
ATOM 2015 N N . ALA A 1 268 ? -11.702 -8.310 4.295 1.00 96.12 268 ALA A N 1
ATOM 2016 C CA . ALA A 1 268 ? -12.234 -8.927 5.508 1.00 96.12 268 ALA A CA 1
ATOM 2017 C C . ALA A 1 268 ? -11.948 -10.438 5.570 1.00 96.12 268 ALA A C 1
ATOM 2019 O O . ALA A 1 268 ? -11.710 -10.983 6.643 1.00 96.12 268 ALA A O 1
ATOM 2020 N N . VAL A 1 269 ? -11.933 -11.126 4.422 1.00 96.69 269 VAL A N 1
ATOM 2021 C CA . VAL A 1 269 ? -11.549 -12.544 4.357 1.00 96.69 269 VAL A CA 1
ATOM 2022 C C . VAL A 1 269 ? -10.084 -12.701 4.751 1.00 96.69 269 VAL A C 1
ATOM 2024 O O . VAL A 1 269 ? -9.781 -13.512 5.620 1.00 96.69 269 VAL A O 1
ATOM 2027 N N . HIS A 1 270 ? -9.195 -11.888 4.182 1.00 95.94 270 HIS A N 1
ATOM 2028 C CA . HIS A 1 270 ? -7.768 -11.935 4.493 1.00 95.94 270 HIS A CA 1
ATOM 2029 C C . HIS A 1 270 ? -7.473 -11.626 5.967 1.00 95.94 270 HIS A C 1
ATOM 2031 O O . HIS A 1 270 ? -6.647 -12.301 6.572 1.00 95.94 270 HIS A O 1
ATOM 2037 N N . MET A 1 271 ? -8.183 -10.666 6.568 1.00 96.12 271 MET A N 1
ATOM 2038 C CA . MET A 1 271 ? -8.034 -10.321 7.990 1.00 96.12 271 MET A CA 1
ATOM 2039 C C . MET A 1 271 ? -8.546 -11.416 8.941 1.00 96.12 271 MET A C 1
ATOM 2041 O O . MET A 1 271 ? -8.074 -11.519 10.070 1.00 96.12 271 MET A O 1
ATOM 2045 N N . ARG A 1 272 ? -9.496 -12.251 8.497 1.00 94.38 272 ARG A N 1
ATOM 2046 C CA . ARG A 1 272 ? -9.940 -13.435 9.254 1.00 94.38 272 ARG A CA 1
ATOM 2047 C C . ARG A 1 272 ? -8.981 -14.611 9.131 1.00 94.38 272 ARG A C 1
ATOM 2049 O O . ARG A 1 272 ? -8.878 -15.401 10.063 1.00 94.38 272 ARG A O 1
ATOM 2056 N N . GLU A 1 273 ? -8.328 -14.759 7.980 1.00 92.94 273 GLU A N 1
ATOM 2057 C CA . GLU A 1 273 ? -7.333 -15.812 7.762 1.00 92.94 273 GLU A CA 1
ATOM 2058 C C . GLU A 1 273 ? -6.028 -15.533 8.515 1.00 92.94 273 GLU A C 1
ATOM 2060 O O . GLU A 1 273 ? -5.458 -16.454 9.093 1.00 92.94 273 GLU A O 1
ATOM 2065 N N . GLU A 1 274 ? -5.579 -14.278 8.520 1.00 93.25 274 GLU A N 1
ATOM 2066 C CA . GLU A 1 274 ? -4.390 -13.823 9.238 1.00 93.25 274 GLU A CA 1
ATOM 2067 C C . GLU A 1 274 ? -4.750 -12.568 10.050 1.00 93.25 274 GLU A C 1
ATOM 2069 O O . GLU A 1 274 ? -5.149 -11.560 9.459 1.00 93.25 274 GLU A O 1
ATOM 2074 N N . PRO A 1 275 ? -4.623 -12.582 11.388 1.00 91.69 275 PRO A N 1
ATOM 2075 C CA . PRO A 1 275 ? -4.954 -11.428 12.214 1.00 91.69 275 PRO A CA 1
ATOM 2076 C C . PRO A 1 275 ? -4.081 -10.205 11.906 1.00 91.69 275 PRO A C 1
ATOM 2078 O O . PRO A 1 275 ? -2.865 -10.193 12.112 1.00 91.69 275 PRO A O 1
ATOM 2081 N N . LEU A 1 276 ? -4.716 -9.125 11.458 1.00 93.69 276 LEU A N 1
ATOM 2082 C CA . LEU A 1 276 ? -4.036 -7.869 11.158 1.00 93.69 276 LEU A CA 1
ATOM 2083 C C . LEU A 1 276 ? -3.778 -7.067 12.445 1.00 93.69 276 LEU A C 1
ATOM 2085 O O . LEU A 1 276 ? -4.645 -6.324 12.893 1.00 93.69 276 LEU A O 1
ATOM 2089 N N . TYR A 1 277 ? -2.582 -7.216 13.028 1.00 89.50 277 TYR A N 1
ATOM 2090 C CA . TYR A 1 277 ? -2.087 -6.381 14.142 1.00 89.50 277 TYR A CA 1
ATOM 2091 C C . TYR A 1 277 ? -1.080 -5.322 13.694 1.00 89.50 277 TYR A C 1
ATOM 2093 O O . TYR A 1 277 ? -1.108 -4.188 14.162 1.00 89.50 277 TYR A O 1
ATOM 2101 N N . LYS A 1 278 ? -0.165 -5.733 12.810 1.00 89.75 278 LYS A N 1
ATOM 2102 C CA . LYS A 1 278 ? 0.907 -4.913 12.251 1.00 89.75 278 LYS A CA 1
ATOM 2103 C C . LYS A 1 278 ? 0.887 -5.083 10.744 1.00 89.75 278 LYS A C 1
ATOM 2105 O O . LYS A 1 278 ? 1.066 -6.201 10.257 1.00 89.75 278 LYS A O 1
ATOM 2110 N N . LEU A 1 279 ? 0.673 -3.987 10.028 1.00 90.75 279 LEU A N 1
ATOM 2111 C CA . LEU A 1 279 ? 0.504 -3.978 8.578 1.00 90.75 279 LEU A CA 1
ATOM 2112 C C . LEU A 1 279 ? 1.634 -4.704 7.830 1.00 90.75 279 LEU A C 1
ATOM 2114 O O . LEU A 1 279 ? 1.368 -5.549 6.976 1.00 90.75 279 LEU A O 1
ATOM 2118 N N . ASP A 1 280 ? 2.881 -4.390 8.175 1.00 89.06 280 ASP A N 1
ATOM 2119 C CA . ASP A 1 280 ? 4.068 -4.885 7.475 1.00 89.06 280 ASP A CA 1
ATOM 2120 C C . ASP A 1 280 ? 4.164 -6.412 7.558 1.00 89.06 280 ASP A C 1
ATOM 2122 O O . ASP A 1 280 ? 4.210 -7.106 6.539 1.00 89.06 280 ASP A O 1
ATOM 2126 N N . ASN A 1 281 ? 4.091 -6.944 8.779 1.00 88.81 281 ASN A N 1
ATOM 2127 C CA . ASN A 1 281 ? 4.110 -8.382 9.038 1.00 88.81 281 ASN A CA 1
ATOM 2128 C C . ASN A 1 281 ? 2.924 -9.104 8.406 1.00 88.81 281 ASN A C 1
ATOM 2130 O O . ASN A 1 281 ? 3.098 -10.188 7.852 1.00 88.81 281 ASN A O 1
ATOM 2134 N N . TRP A 1 282 ? 1.739 -8.498 8.457 1.00 92.12 282 TRP A N 1
ATOM 2135 C CA . TRP A 1 282 ? 0.531 -9.077 7.884 1.00 92.12 282 TRP A CA 1
ATOM 2136 C C . TRP A 1 282 ? 0.642 -9.234 6.365 1.00 92.12 282 TRP A C 1
ATOM 2138 O O . TRP A 1 282 ? 0.413 -10.322 5.834 1.00 92.12 282 TRP A O 1
ATOM 2148 N N . PHE A 1 283 ? 1.093 -8.190 5.659 1.00 92.88 283 PHE A N 1
ATOM 2149 C CA . PHE A 1 283 ? 1.368 -8.298 4.229 1.00 92.88 283 PHE A CA 1
ATOM 2150 C C . PHE A 1 283 ? 2.454 -9.329 3.937 1.00 92.88 283 PHE A C 1
ATOM 2152 O O . PHE A 1 283 ? 2.298 -10.124 3.016 1.00 92.88 283 PHE A O 1
ATOM 2159 N N . ASN A 1 284 ? 3.537 -9.359 4.715 1.00 90.12 284 ASN A N 1
ATOM 2160 C CA . ASN A 1 284 ? 4.615 -10.324 4.505 1.00 90.12 284 ASN A CA 1
ATOM 2161 C C . ASN A 1 284 ? 4.120 -11.775 4.649 1.00 90.12 284 ASN A C 1
ATOM 2163 O O . ASN A 1 284 ? 4.397 -12.602 3.779 1.00 90.12 284 ASN A O 1
ATOM 2167 N N . ALA A 1 285 ? 3.330 -12.072 5.686 1.00 90.50 285 ALA A N 1
ATOM 2168 C CA . ALA A 1 285 ? 2.750 -13.396 5.919 1.00 90.50 285 ALA A CA 1
ATOM 2169 C C . ALA A 1 285 ? 1.796 -13.819 4.790 1.00 90.50 285 ALA A C 1
ATOM 2171 O O . ALA A 1 285 ? 1.878 -14.937 4.264 1.00 90.50 285 ALA A O 1
ATOM 2172 N N . LEU A 1 286 ? 0.921 -12.907 4.365 1.00 93.19 286 LEU A N 1
ATOM 2173 C CA . LEU A 1 286 ? -0.037 -13.187 3.307 1.00 93.19 286 LEU A CA 1
ATOM 2174 C C . LEU A 1 286 ? 0.618 -13.285 1.926 1.00 93.19 286 LEU A C 1
ATOM 2176 O O . LEU A 1 286 ? 0.259 -14.171 1.159 1.00 93.19 286 LEU A O 1
ATOM 2180 N N . CYS A 1 287 ? 1.614 -12.463 1.602 1.00 92.69 287 CYS A N 1
ATOM 2181 C CA . CYS A 1 287 ? 2.359 -12.571 0.344 1.00 92.69 287 CYS A CA 1
ATOM 2182 C C . CYS A 1 287 ? 3.189 -13.860 0.248 1.00 92.69 287 CYS A C 1
ATOM 2184 O O . CYS A 1 287 ? 3.427 -14.368 -0.848 1.00 92.69 287 CYS A O 1
ATOM 2186 N N . ALA A 1 288 ? 3.610 -14.423 1.384 1.00 89.56 288 ALA A N 1
ATOM 2187 C CA . ALA A 1 288 ? 4.311 -15.702 1.415 1.00 89.56 288 ALA A CA 1
ATOM 2188 C C . ALA A 1 288 ? 3.405 -16.901 1.076 1.00 89.56 288 ALA A C 1
ATOM 2190 O O . ALA A 1 288 ? 3.912 -17.950 0.673 1.00 89.56 288 ALA A O 1
ATOM 2191 N N . SER A 1 289 ? 2.082 -16.774 1.241 1.00 88.19 289 SER A N 1
ATOM 2192 C CA . SER A 1 289 ? 1.183 -17.937 1.287 1.00 88.19 289 SER A CA 1
ATOM 2193 C C . SER A 1 289 ? -0.131 -17.813 0.505 1.00 88.19 289 SER A C 1
ATOM 2195 O O . SER A 1 289 ? -0.604 -18.814 -0.035 1.00 88.19 289 SER A O 1
ATOM 2197 N N . LYS A 1 290 ? -0.737 -16.625 0.438 1.00 91.56 290 LYS A N 1
ATOM 2198 C CA . LYS A 1 290 ? -2.128 -16.409 0.002 1.00 91.56 290 LYS A CA 1
ATOM 2199 C C . LYS A 1 290 ? -2.275 -15.380 -1.115 1.00 91.56 290 LYS A C 1
ATOM 2201 O O . LYS A 1 290 ? -3.054 -15.609 -2.036 1.00 91.56 290 LYS A O 1
ATOM 2206 N N . LEU A 1 291 ? -1.564 -14.259 -1.022 1.00 95.25 291 LEU A N 1
ATOM 2207 C CA . LEU A 1 291 ? -1.690 -13.134 -1.946 1.00 95.25 291 LEU A CA 1
ATOM 2208 C C . LEU A 1 291 ? -0.715 -13.252 -3.118 1.00 95.25 291 LEU A C 1
ATOM 2210 O O . LEU A 1 291 ? 0.436 -13.671 -2.975 1.00 95.25 291 LEU A O 1
ATOM 2214 N N . GLU A 1 292 ? -1.173 -12.822 -4.288 1.00 96.06 292 GLU A N 1
ATOM 2215 C CA . GLU A 1 292 ? -0.345 -12.627 -5.473 1.00 96.06 292 GLU A CA 1
ATOM 2216 C C . GLU A 1 292 ? 0.331 -11.260 -5.382 1.00 96.06 292 GLU A C 1
ATOM 2218 O O . GLU A 1 292 ? -0.190 -10.241 -5.846 1.00 96.06 292 GLU A O 1
ATOM 2223 N N . CYS A 1 293 ? 1.486 -11.247 -4.720 1.00 95.94 293 CYS A N 1
ATOM 2224 C CA . CYS A 1 293 ? 2.258 -10.039 -4.493 1.00 95.94 293 CYS A CA 1
ATOM 2225 C C . CYS A 1 293 ? 3.421 -9.907 -5.473 1.00 95.94 293 CYS A C 1
ATOM 2227 O O . CYS A 1 293 ? 4.166 -10.861 -5.725 1.00 95.94 293 CYS A O 1
ATOM 2229 N N . TYR A 1 294 ? 3.622 -8.687 -5.957 1.00 96.44 294 TYR A N 1
ATOM 2230 C CA . TYR A 1 294 ? 4.698 -8.334 -6.867 1.00 96.44 294 TYR A CA 1
ATOM 2231 C C . TYR A 1 294 ? 5.500 -7.148 -6.339 1.00 96.44 294 TYR A C 1
ATOM 2233 O O . TYR A 1 294 ? 5.021 -6.338 -5.550 1.00 96.44 294 TYR A O 1
ATOM 2241 N N . SER A 1 295 ? 6.734 -7.033 -6.802 1.00 93.81 295 SER A N 1
ATOM 2242 C CA . SER A 1 295 ? 7.544 -5.820 -6.714 1.00 93.81 295 SER A CA 1
ATOM 2243 C C . SER A 1 295 ? 8.318 -5.669 -8.013 1.00 93.81 295 SER A C 1
ATOM 2245 O O . SER A 1 295 ? 8.431 -6.616 -8.788 1.00 93.81 295 SER A O 1
ATOM 2247 N N . TYR A 1 296 ? 8.848 -4.490 -8.296 1.00 93.00 296 TYR A N 1
ATOM 2248 C CA . TYR A 1 296 ? 9.588 -4.253 -9.533 1.00 93.00 296 TYR A CA 1
ATOM 2249 C C . TYR A 1 296 ? 10.882 -3.514 -9.262 1.00 93.00 296 TYR A C 1
ATOM 2251 O O . TYR A 1 296 ? 11.026 -2.926 -8.198 1.00 93.00 296 TYR A O 1
ATOM 2259 N N . ALA A 1 297 ? 11.808 -3.513 -10.216 1.00 89.31 297 ALA A N 1
ATOM 2260 C CA . ALA A 1 297 ? 12.915 -2.564 -10.251 1.00 89.31 297 ALA A CA 1
ATOM 2261 C C . ALA A 1 297 ? 13.335 -2.279 -11.693 1.00 89.31 297 ALA A C 1
ATOM 2263 O O . ALA A 1 297 ? 13.361 -3.184 -12.530 1.00 89.31 297 ALA A O 1
ATOM 2264 N N . SER A 1 298 ? 13.710 -1.035 -11.978 1.00 87.25 298 SER A N 1
ATOM 2265 C CA . SER A 1 298 ? 14.380 -0.685 -13.226 1.00 87.25 298 SER A CA 1
ATOM 2266 C C . SER A 1 298 ? 15.678 -1.492 -13.332 1.00 87.25 298 SER A C 1
ATOM 2268 O O . SER A 1 298 ? 16.401 -1.697 -12.349 1.00 87.25 298 SER A O 1
ATOM 2270 N N . ARG A 1 299 ? 15.977 -2.042 -14.508 1.00 80.38 299 ARG A N 1
ATOM 2271 C CA . ARG A 1 299 ? 17.151 -2.898 -14.676 1.00 80.38 299 ARG A CA 1
ATOM 2272 C C . ARG A 1 299 ? 18.413 -2.100 -14.360 1.00 80.38 299 ARG A C 1
ATOM 2274 O O . ARG A 1 299 ? 18.651 -1.045 -14.934 1.00 80.38 299 ARG A O 1
ATOM 2281 N N . GLY A 1 300 ? 19.240 -2.642 -13.469 1.00 67.50 300 GLY A N 1
ATOM 2282 C CA . GLY A 1 300 ? 20.462 -1.970 -13.028 1.00 67.50 300 GLY A CA 1
ATOM 2283 C C . GLY A 1 300 ? 20.241 -0.878 -11.977 1.00 67.50 300 GLY A C 1
ATOM 2284 O O . GLY A 1 300 ? 21.225 -0.311 -11.520 1.00 67.50 300 GLY A O 1
ATOM 2285 N N . TRP A 1 301 ? 19.005 -0.647 -11.510 1.00 71.75 301 TRP A N 1
ATOM 2286 C CA . TRP A 1 301 ? 18.710 0.316 -10.435 1.00 71.75 301 TRP A CA 1
ATOM 2287 C C . TRP A 1 301 ? 19.530 0.065 -9.162 1.00 71.75 301 TRP A C 1
ATOM 2289 O O . TRP A 1 301 ? 19.896 0.987 -8.446 1.00 71.75 301 TRP A O 1
ATOM 2299 N N . TYR A 1 302 ? 19.883 -1.199 -8.926 1.00 60.97 302 TYR A N 1
ATOM 2300 C CA . TYR A 1 302 ? 20.702 -1.651 -7.801 1.00 60.97 302 TYR A CA 1
ATOM 2301 C C . TYR A 1 302 ? 22.043 -2.266 -8.236 1.00 60.97 302 TYR A C 1
ATOM 2303 O O . TYR A 1 302 ? 22.572 -3.159 -7.567 1.00 60.97 302 TYR A O 1
ATOM 2311 N N . GLN A 1 303 ? 22.565 -1.885 -9.406 1.00 48.72 303 GLN A N 1
ATOM 2312 C CA . GLN A 1 303 ? 23.790 -2.466 -9.961 1.00 48.72 303 GLN A CA 1
ATOM 2313 C C . GLN A 1 303 ? 24.970 -2.296 -8.985 1.00 48.72 303 GLN A C 1
ATOM 2315 O O . GLN A 1 303 ? 25.283 -1.191 -8.564 1.00 48.72 303 GLN A O 1
ATOM 2320 N N . GLY A 1 304 ? 25.615 -3.411 -8.615 1.00 35.41 304 GLY A N 1
ATOM 2321 C CA . GLY A 1 304 ? 26.723 -3.453 -7.645 1.00 35.41 304 GLY A CA 1
ATOM 2322 C C . GLY A 1 304 ? 26.357 -3.991 -6.253 1.00 35.41 304 GLY A C 1
ATOM 2323 O O . GLY A 1 304 ? 27.246 -4.410 -5.515 1.00 35.41 304 GLY A O 1
ATOM 2324 N N . ALA A 1 305 ? 25.070 -4.079 -5.904 1.00 42.56 305 ALA A N 1
ATOM 2325 C CA . ALA A 1 305 ? 24.624 -4.690 -4.651 1.00 42.56 305 ALA A CA 1
ATOM 2326 C C . ALA A 1 305 ? 24.510 -6.225 -4.782 1.00 42.56 305 ALA A C 1
ATOM 2328 O O . ALA A 1 305 ? 23.896 -6.738 -5.719 1.00 42.56 305 ALA A O 1
ATOM 2329 N N . THR A 1 306 ? 25.083 -6.992 -3.846 1.00 40.97 306 THR A N 1
ATOM 2330 C CA . THR A 1 306 ? 24.894 -8.460 -3.793 1.00 40.97 306 THR A CA 1
ATOM 2331 C C . THR A 1 306 ? 23.451 -8.802 -3.400 1.00 40.97 306 THR A C 1
ATOM 2333 O O . THR A 1 306 ? 22.810 -7.994 -2.743 1.00 40.97 306 THR A O 1
ATOM 2336 N N . ALA A 1 307 ? 22.922 -9.991 -3.721 1.00 42.25 307 ALA A N 1
ATOM 2337 C CA . ALA A 1 307 ? 21.544 -10.376 -3.346 1.00 42.25 307 ALA A CA 1
ATOM 2338 C C . ALA A 1 307 ? 21.258 -10.224 -1.831 1.00 42.25 307 ALA A C 1
ATOM 2340 O O . ALA A 1 307 ? 20.197 -9.758 -1.430 1.00 42.25 307 ALA A O 1
ATOM 2341 N N . LYS A 1 308 ? 22.254 -10.524 -0.984 1.00 34.38 308 LYS A N 1
ATOM 2342 C CA . LYS A 1 308 ? 22.203 -10.306 0.473 1.00 34.38 308 LYS A CA 1
ATOM 2343 C C . LYS A 1 308 ? 22.285 -8.823 0.861 1.00 34.38 308 LYS A C 1
ATOM 2345 O O . LYS A 1 308 ? 21.697 -8.430 1.861 1.00 34.38 308 LYS A O 1
ATOM 2350 N N . HIS A 1 309 ? 23.005 -8.008 0.086 1.00 37.69 309 HIS A N 1
ATOM 2351 C CA . HIS A 1 309 ? 23.008 -6.555 0.250 1.00 37.69 309 HIS A CA 1
ATOM 2352 C C . HIS A 1 309 ? 21.665 -5.961 -0.164 1.00 37.69 309 HIS A C 1
ATOM 2354 O O . HIS A 1 309 ? 21.144 -5.162 0.589 1.00 37.69 309 HIS A O 1
ATOM 2360 N N . LYS A 1 310 ? 21.072 -6.389 -1.287 1.00 47.66 310 LYS A N 1
ATOM 2361 C CA . LYS A 1 310 ? 19.805 -5.868 -1.822 1.00 47.66 310 LYS A CA 1
ATOM 2362 C C . LYS A 1 310 ? 18.619 -6.043 -0.875 1.00 47.66 310 LYS A C 1
ATOM 2364 O O . LYS A 1 310 ? 17.809 -5.132 -0.788 1.00 47.66 310 LYS A O 1
ATOM 2369 N N . ALA A 1 311 ? 18.562 -7.151 -0.131 1.00 41.78 311 ALA A N 1
ATOM 2370 C CA . ALA A 1 311 ? 17.565 -7.386 0.921 1.00 41.78 311 ALA A CA 1
ATOM 2371 C C . ALA A 1 311 ? 17.679 -6.389 2.094 1.00 41.78 311 ALA A C 1
ATOM 2373 O O . ALA A 1 311 ? 16.671 -5.916 2.617 1.00 41.78 311 ALA A O 1
ATOM 2374 N N . ARG A 1 312 ? 18.923 -6.011 2.423 1.00 37.94 312 ARG A N 1
ATOM 2375 C CA . ARG A 1 312 ? 19.321 -5.172 3.566 1.00 37.94 312 ARG A CA 1
ATOM 2376 C C . ARG A 1 312 ? 19.633 -3.731 3.205 1.00 37.94 312 ARG A C 1
ATOM 2378 O O . ARG A 1 312 ? 20.042 -2.967 4.079 1.00 37.94 312 ARG A O 1
ATOM 2385 N N . MET A 1 313 ? 19.514 -3.365 1.929 1.00 45.75 313 MET A N 1
ATOM 2386 C CA . MET A 1 313 ? 19.705 -1.982 1.541 1.00 45.75 313 MET A CA 1
ATOM 2387 C C . MET A 1 313 ? 18.643 -1.189 2.268 1.00 45.75 313 MET A C 1
ATOM 2389 O O . MET A 1 313 ? 17.472 -1.584 2.312 1.00 45.75 313 MET A O 1
ATOM 2393 N N . ALA A 1 314 ? 19.089 -0.090 2.866 1.00 39.72 314 ALA A N 1
ATOM 2394 C CA . ALA A 1 314 ? 18.187 0.921 3.352 1.00 39.72 314 ALA A CA 1
ATOM 2395 C C . ALA A 1 314 ? 17.093 1.122 2.286 1.00 39.72 314 ALA A C 1
ATOM 2397 O O . ALA A 1 314 ? 17.411 1.165 1.088 1.00 39.72 314 ALA A O 1
ATOM 2398 N N . LYS A 1 315 ? 15.813 1.256 2.702 1.00 41.22 315 LYS A N 1
ATOM 2399 C CA . LYS A 1 315 ? 14.845 2.025 1.884 1.00 41.22 315 LYS A CA 1
ATOM 2400 C C . LYS A 1 315 ? 15.635 3.198 1.316 1.00 41.22 315 LYS A C 1
ATOM 2402 O O . LYS A 1 315 ? 16.398 3.700 2.134 1.00 41.22 315 LYS A O 1
ATOM 2407 N N . PRO A 1 316 ? 15.524 3.599 0.037 1.00 40.22 316 PRO A N 1
ATOM 2408 C CA . PRO A 1 316 ? 16.231 4.780 -0.458 1.00 40.22 316 PRO A CA 1
ATOM 2409 C C . PRO A 1 316 ? 16.113 5.894 0.596 1.00 40.22 316 PRO A C 1
ATOM 2411 O O . PRO A 1 316 ? 15.038 6.456 0.789 1.00 40.22 316 PRO A O 1
ATOM 2414 N N . LEU A 1 317 ? 17.152 6.042 1.424 1.00 36.25 317 LEU A N 1
ATOM 2415 C CA . LEU A 1 317 ? 17.116 6.780 2.688 1.00 36.25 317 LEU A CA 1
ATOM 2416 C C . LEU A 1 317 ? 17.936 7.996 2.381 1.00 36.25 317 LEU A C 1
ATOM 2418 O O . LEU A 1 317 ? 19.111 8.093 2.694 1.00 36.25 317 LEU A O 1
ATOM 2422 N N . GLU A 1 318 ? 17.278 8.807 1.590 1.00 38.38 318 GLU A N 1
ATOM 2423 C CA . GLU A 1 318 ? 17.410 10.227 1.418 1.00 38.38 318 GLU A CA 1
ATOM 2424 C C . GLU A 1 318 ? 16.331 10.484 0.391 1.00 38.38 318 GLU A C 1
ATOM 2426 O O . GLU A 1 318 ? 16.270 9.818 -0.649 1.00 38.38 318 GLU A O 1
ATOM 2431 N N . GLU A 1 319 ? 15.394 11.359 0.741 1.00 44.97 319 GLU A N 1
ATOM 2432 C CA . GLU A 1 319 ? 14.475 11.887 -0.241 1.00 44.97 319 GLU A CA 1
ATOM 2433 C C . GLU A 1 319 ? 15.355 12.327 -1.404 1.00 44.97 319 GLU A C 1
ATOM 2435 O O . GLU A 1 319 ? 16.156 13.242 -1.219 1.00 44.97 319 GLU A O 1
ATOM 2440 N N . ALA A 1 320 ? 15.306 11.607 -2.537 1.00 32.72 320 ALA A N 1
ATOM 2441 C CA . ALA A 1 320 ? 16.104 11.975 -3.696 1.00 32.72 320 ALA A CA 1
ATOM 2442 C C . ALA A 1 320 ? 15.883 13.478 -3.856 1.00 32.72 320 ALA A C 1
ATOM 2444 O O . ALA A 1 320 ? 14.698 13.859 -3.886 1.00 32.72 320 ALA A O 1
ATOM 2445 N N . PRO A 1 321 ? 16.955 14.302 -3.789 1.00 33.59 321 PRO A N 1
ATOM 2446 C CA . PRO A 1 321 ? 16.818 15.747 -3.733 1.00 33.59 321 PRO A CA 1
ATOM 2447 C C . PRO A 1 321 ? 15.825 16.098 -4.817 1.00 33.59 321 PRO A C 1
ATOM 2449 O O . PRO A 1 321 ? 15.988 15.592 -5.928 1.00 33.59 321 PRO A O 1
ATOM 2452 N N . VAL A 1 322 ? 14.751 16.811 -4.444 1.00 38.69 322 VAL A N 1
ATOM 2453 C CA . VAL A 1 322 ? 13.717 17.271 -5.380 1.00 38.69 322 VAL A CA 1
ATOM 2454 C C . VAL A 1 322 ? 14.481 17.760 -6.592 1.00 38.69 322 VAL A C 1
ATOM 2456 O O . VAL A 1 322 ? 15.261 18.704 -6.459 1.00 38.69 322 VAL A O 1
ATOM 2459 N N . VAL A 1 323 ? 14.431 16.976 -7.670 1.00 38.22 323 VAL A N 1
ATOM 2460 C CA . VAL A 1 323 ? 15.476 17.073 -8.681 1.00 38.22 323 VAL A CA 1
ATOM 2461 C C . VAL A 1 323 ? 15.327 18.461 -9.268 1.00 38.22 323 VAL A C 1
ATOM 2463 O O . VAL A 1 323 ? 14.237 18.811 -9.708 1.00 38.22 323 VAL A O 1
ATOM 2466 N N . ASP A 1 324 ? 16.387 19.263 -9.186 1.00 40.22 324 ASP A N 1
ATOM 2467 C CA . ASP A 1 324 ? 16.455 20.532 -9.896 1.00 40.22 324 ASP A CA 1
ATOM 2468 C C . ASP A 1 324 ? 16.089 20.233 -11.353 1.00 40.22 324 ASP A C 1
ATOM 2470 O O . ASP A 1 324 ? 16.704 19.352 -11.967 1.00 40.22 324 ASP A O 1
ATOM 2474 N N . ASP A 1 325 ? 15.065 20.899 -11.887 1.00 44.84 325 ASP A N 1
ATOM 2475 C CA . ASP A 1 325 ? 14.590 20.687 -13.256 1.00 44.84 325 ASP A CA 1
ATOM 2476 C C . ASP A 1 325 ? 15.764 20.764 -14.252 1.00 44.84 325 ASP A C 1
ATOM 2478 O O . ASP A 1 325 ? 15.810 20.010 -15.225 1.00 44.84 325 ASP A O 1
ATOM 2482 N N . ALA A 1 326 ? 16.796 21.563 -13.946 1.00 46.00 326 ALA A N 1
ATOM 2483 C CA . ALA A 1 326 ? 18.030 21.644 -14.722 1.00 46.00 326 ALA A CA 1
ATOM 2484 C C . ALA A 1 326 ? 18.842 20.333 -14.741 1.00 46.00 326 ALA A C 1
ATOM 2486 O O . ALA A 1 326 ? 19.435 19.980 -15.762 1.00 46.00 326 ALA A O 1
ATOM 2487 N N . ALA A 1 327 ? 18.876 19.582 -13.638 1.00 44.09 327 ALA A N 1
ATOM 2488 C CA . ALA A 1 327 ? 19.550 18.289 -13.563 1.00 44.09 327 ALA A CA 1
ATOM 2489 C C . ALA A 1 327 ? 18.760 17.188 -14.295 1.00 44.09 327 ALA A C 1
ATOM 2491 O O . ALA A 1 327 ? 19.370 16.318 -14.925 1.00 44.09 327 ALA A O 1
ATOM 2492 N N . VAL A 1 328 ? 17.420 17.251 -14.283 1.00 47.69 328 VAL A N 1
ATOM 2493 C CA . VAL A 1 328 ? 16.559 16.364 -15.090 1.00 47.69 328 VAL A CA 1
ATOM 2494 C C . VAL A 1 328 ? 16.732 16.653 -16.579 1.00 47.69 328 VAL A C 1
ATOM 2496 O O . VAL A 1 328 ? 16.931 15.725 -17.368 1.00 47.69 328 VAL A O 1
ATOM 2499 N N . GLU A 1 329 ? 16.714 17.927 -16.976 1.00 48.22 329 GLU A N 1
ATOM 2500 C CA . GLU A 1 329 ? 16.951 18.334 -18.361 1.00 48.22 329 GLU A CA 1
ATOM 2501 C C . GLU A 1 329 ? 18.353 17.936 -18.831 1.00 48.22 329 GLU A C 1
ATOM 2503 O O . GLU A 1 329 ? 18.503 17.398 -19.930 1.00 48.22 329 GLU A O 1
ATOM 2508 N N . ALA A 1 330 ? 19.375 18.096 -17.986 1.00 51.66 330 ALA A N 1
ATOM 2509 C CA . ALA A 1 330 ? 20.736 17.670 -18.294 1.00 51.66 330 ALA A CA 1
ATOM 2510 C C . ALA A 1 330 ? 20.850 16.145 -18.464 1.00 51.66 330 ALA A C 1
ATOM 2512 O O . ALA A 1 330 ? 21.488 15.675 -19.409 1.00 51.66 330 ALA A O 1
ATOM 2513 N N . ALA A 1 331 ? 20.202 15.355 -17.600 1.00 47.22 331 ALA A N 1
ATOM 2514 C CA . ALA A 1 331 ? 20.185 13.896 -17.710 1.00 47.22 331 ALA A CA 1
ATOM 2515 C C . ALA A 1 331 ? 19.409 13.417 -18.952 1.00 47.22 331 ALA A C 1
ATOM 2517 O O . ALA A 1 331 ? 19.852 12.507 -19.658 1.00 47.22 331 ALA A O 1
ATOM 2518 N N . SER A 1 332 ? 18.284 14.063 -19.266 1.00 49.41 332 SER A N 1
ATOM 2519 C CA . SER A 1 332 ? 17.498 13.815 -20.480 1.00 49.41 332 SER A CA 1
ATOM 2520 C C . SER A 1 332 ? 18.299 14.144 -21.746 1.00 49.41 332 SER A C 1
ATOM 2522 O O . SER A 1 332 ? 18.377 13.329 -22.671 1.00 49.41 332 SER A O 1
ATOM 2524 N N . ALA A 1 333 ? 18.993 15.286 -21.762 1.00 60.72 333 ALA A N 1
ATOM 2525 C CA . ALA A 1 333 ? 19.867 15.692 -22.857 1.00 60.72 333 ALA A CA 1
ATOM 2526 C C . ALA A 1 333 ? 21.053 14.730 -23.037 1.00 60.72 333 ALA A C 1
ATOM 2528 O O . ALA A 1 333 ? 21.376 14.348 -24.166 1.00 60.72 333 ALA A O 1
ATOM 2529 N N . ALA A 1 334 ? 21.664 14.275 -21.939 1.00 57.72 334 ALA A N 1
ATOM 2530 C CA . ALA A 1 334 ? 22.739 13.288 -21.972 1.00 57.72 334 ALA A CA 1
ATOM 2531 C C . ALA A 1 334 ? 22.263 11.938 -22.540 1.00 57.72 334 ALA A C 1
ATOM 2533 O O . ALA A 1 334 ? 22.935 11.349 -23.391 1.00 57.72 334 ALA A O 1
ATOM 2534 N N . ASN A 1 335 ? 21.069 11.479 -22.158 1.00 55.16 335 ASN A N 1
ATOM 2535 C CA . ASN A 1 335 ? 20.476 10.247 -22.686 1.00 55.16 335 ASN A CA 1
ATOM 2536 C C . ASN A 1 335 ? 20.076 10.363 -24.164 1.00 55.16 335 ASN A C 1
ATOM 2538 O O . ASN A 1 335 ? 20.271 9.418 -24.940 1.00 55.16 335 ASN A O 1
ATOM 2542 N N . ALA A 1 336 ? 19.572 11.523 -24.590 1.00 61.91 336 ALA A N 1
ATOM 2543 C CA . ALA A 1 336 ? 19.296 11.807 -25.995 1.00 61.91 336 ALA A CA 1
ATOM 2544 C C . ALA A 1 336 ? 20.589 11.804 -26.830 1.00 61.91 336 ALA A C 1
ATOM 2546 O O . ALA A 1 336 ? 20.628 11.215 -27.916 1.00 61.91 336 ALA A O 1
ATOM 2547 N N . ALA A 1 337 ? 21.669 12.388 -26.302 1.00 63.06 337 ALA A N 1
ATOM 2548 C CA . ALA A 1 337 ? 22.983 12.389 -26.937 1.00 63.06 337 ALA A CA 1
ATOM 2549 C C . ALA A 1 337 ? 23.575 10.974 -27.041 1.00 63.06 337 ALA A C 1
ATOM 2551 O O . ALA A 1 337 ? 24.017 10.576 -28.120 1.00 63.06 337 ALA A O 1
ATOM 2552 N N . ALA A 1 338 ? 23.506 10.178 -25.971 1.00 62.25 338 ALA A N 1
ATOM 2553 C CA . ALA A 1 338 ? 23.968 8.790 -25.966 1.00 62.25 338 ALA A CA 1
ATOM 2554 C C . ALA A 1 338 ? 23.175 7.914 -26.953 1.00 62.25 338 ALA A C 1
ATOM 2556 O O . ALA A 1 338 ? 23.749 7.132 -27.715 1.00 62.25 338 ALA A O 1
ATOM 2557 N N . SER A 1 339 ? 21.853 8.093 -27.011 1.00 61.91 339 SER A N 1
ATOM 2558 C CA . SER A 1 339 ? 20.983 7.386 -27.958 1.00 61.91 339 SER A CA 1
ATOM 2559 C C . SER A 1 339 ? 21.277 7.767 -29.410 1.00 61.91 339 SER A C 1
ATOM 2561 O O . SER A 1 339 ? 21.260 6.909 -30.295 1.00 61.91 339 SER A O 1
ATOM 2563 N N . ARG A 1 340 ? 21.585 9.043 -29.670 1.00 69.19 340 ARG A N 1
ATOM 2564 C CA . ARG A 1 340 ? 21.994 9.530 -30.993 1.00 69.19 340 ARG A CA 1
ATOM 2565 C C . ARG A 1 340 ? 23.357 8.973 -31.401 1.00 69.19 340 ARG A C 1
ATOM 2567 O O . ARG A 1 340 ? 23.486 8.498 -32.525 1.00 69.19 340 ARG A O 1
ATOM 2574 N N . ALA A 1 341 ? 24.333 8.968 -30.495 1.00 71.19 341 ALA A N 1
ATOM 2575 C CA . ALA A 1 341 ? 25.651 8.386 -30.738 1.00 71.19 341 ALA A CA 1
ATOM 2576 C C . ALA A 1 341 ? 25.553 6.890 -31.072 1.00 71.19 341 ALA A C 1
ATOM 2578 O O . ALA A 1 341 ? 26.181 6.421 -32.016 1.00 71.19 341 ALA A O 1
ATOM 2579 N N . LYS A 1 342 ? 24.684 6.153 -30.371 1.00 71.56 342 LYS A N 1
ATOM 2580 C CA . LYS A 1 342 ? 24.446 4.730 -30.637 1.00 71.56 342 LYS A CA 1
ATOM 2581 C C . LYS A 1 342 ? 23.798 4.474 -32.005 1.00 71.56 342 LYS A C 1
ATOM 2583 O O . LYS A 1 342 ? 24.126 3.482 -32.644 1.00 71.56 342 LYS A O 1
ATOM 2588 N N . ARG A 1 343 ? 22.913 5.364 -32.477 1.00 70.88 343 ARG A N 1
ATOM 2589 C CA . ARG A 1 343 ? 22.335 5.283 -33.836 1.00 70.88 343 ARG A CA 1
ATOM 2590 C C . ARG A 1 343 ? 23.356 5.600 -34.925 1.00 70.88 343 ARG A C 1
ATOM 2592 O O . ARG A 1 343 ? 23.340 4.938 -35.952 1.00 70.88 343 ARG A O 1
ATOM 2599 N N . LEU A 1 344 ? 24.229 6.580 -34.697 1.00 71.62 344 LEU A N 1
ATOM 2600 C CA . LEU A 1 344 ? 25.299 6.925 -35.638 1.00 71.62 344 LEU A CA 1
ATOM 2601 C C . LEU A 1 344 ? 26.318 5.786 -35.752 1.00 71.62 344 LEU A C 1
ATOM 2603 O O . LEU A 1 344 ? 26.613 5.351 -36.854 1.00 71.62 344 LEU A O 1
ATOM 2607 N N . ALA A 1 345 ? 26.735 5.207 -34.623 1.00 69.56 345 ALA A N 1
ATOM 2608 C CA . ALA A 1 345 ? 27.631 4.052 -34.621 1.00 69.56 345 ALA A CA 1
ATOM 2609 C C . ALA A 1 345 ? 27.023 2.813 -35.307 1.00 69.56 345 ALA A C 1
ATOM 2611 O O . ALA A 1 345 ? 27.744 2.045 -35.936 1.00 69.56 345 ALA A O 1
ATOM 2612 N N . ALA A 1 346 ? 25.703 2.612 -35.205 1.00 67.69 346 ALA A N 1
ATOM 2613 C CA . ALA A 1 346 ? 25.013 1.541 -35.925 1.00 67.69 346 ALA A CA 1
ATOM 2614 C C . ALA A 1 346 ? 24.925 1.813 -37.439 1.00 67.69 346 ALA A C 1
ATOM 2616 O O . ALA A 1 346 ? 25.106 0.893 -38.227 1.00 67.69 346 ALA A O 1
ATOM 2617 N N . ALA A 1 347 ? 24.706 3.068 -37.847 1.00 65.19 347 ALA A N 1
ATOM 2618 C CA . ALA A 1 347 ? 24.674 3.459 -39.257 1.00 65.19 347 ALA A CA 1
ATOM 2619 C C . ALA A 1 347 ? 26.059 3.364 -39.927 1.00 65.19 347 ALA A C 1
ATOM 2621 O O . ALA A 1 347 ? 26.155 2.926 -41.070 1.00 65.19 347 ALA A O 1
ATOM 2622 N N . ASP A 1 348 ? 27.128 3.710 -39.206 1.00 59.19 348 ASP A N 1
ATOM 2623 C CA . ASP A 1 348 ? 28.507 3.578 -39.693 1.00 59.19 348 ASP A CA 1
ATOM 2624 C C . ASP A 1 348 ? 28.942 2.105 -39.804 1.00 59.19 348 ASP A C 1
ATOM 2626 O O . ASP A 1 348 ? 29.731 1.746 -40.680 1.00 59.19 348 ASP A O 1
ATOM 2630 N N . ALA A 1 349 ? 28.411 1.231 -38.940 1.00 58.91 349 ALA A N 1
ATOM 2631 C CA . ALA A 1 349 ? 28.651 -0.208 -39.017 1.00 58.91 349 ALA A CA 1
ATOM 2632 C C . ALA A 1 349 ? 27.961 -0.851 -40.235 1.00 58.91 349 ALA A C 1
ATOM 2634 O O . ALA A 1 349 ? 28.581 -1.683 -40.896 1.00 58.91 349 ALA A O 1
ATOM 2635 N N . ASP A 1 350 ? 26.735 -0.433 -40.571 1.00 55.03 350 ASP A N 1
ATOM 2636 C CA . ASP A 1 350 ? 26.036 -0.888 -41.785 1.00 55.03 350 ASP A CA 1
ATOM 2637 C C . ASP A 1 350 ? 26.697 -0.340 -43.064 1.00 55.03 350 ASP A C 1
ATOM 2639 O O . ASP A 1 350 ? 26.860 -1.073 -44.037 1.00 55.03 350 ASP A O 1
ATOM 2643 N N . ALA A 1 351 ? 27.180 0.909 -43.059 1.00 56.31 351 ALA A N 1
ATOM 2644 C CA . ALA A 1 351 ? 27.875 1.496 -44.211 1.00 56.31 351 ALA A CA 1
ATOM 2645 C C . ALA A 1 351 ? 29.214 0.799 -44.540 1.00 56.31 351 ALA A C 1
ATOM 2647 O O . ALA A 1 351 ? 29.614 0.746 -45.702 1.00 56.31 351 ALA A O 1
ATOM 2648 N N . ASN A 1 352 ? 29.893 0.233 -43.535 1.00 53.22 352 ASN A N 1
ATOM 2649 C CA . ASN A 1 352 ? 31.124 -0.544 -43.719 1.00 53.22 352 ASN A CA 1
ATOM 2650 C C . ASN A 1 352 ? 30.883 -2.025 -44.061 1.00 53.22 352 ASN A C 1
ATOM 2652 O O . ASN A 1 352 ? 31.828 -2.704 -44.463 1.00 53.22 352 ASN A O 1
ATOM 2656 N N . ALA A 1 353 ? 29.656 -2.535 -43.917 1.00 52.59 353 ALA A N 1
ATOM 2657 C CA . ALA A 1 353 ? 29.301 -3.892 -44.335 1.00 52.59 353 ALA A CA 1
ATOM 2658 C C . ALA A 1 353 ? 29.042 -3.995 -45.854 1.00 52.59 353 ALA A C 1
ATOM 2660 O O . ALA A 1 353 ? 29.220 -5.070 -46.424 1.00 52.59 353 ALA A O 1
ATOM 2661 N N . ASP A 1 354 ? 28.701 -2.877 -46.509 1.00 46.72 354 ASP A N 1
ATOM 2662 C CA . ASP A 1 354 ? 28.415 -2.788 -47.952 1.00 46.72 354 ASP A CA 1
ATOM 2663 C C . ASP A 1 354 ? 29.600 -2.278 -48.805 1.00 46.72 354 ASP A C 1
ATOM 2665 O O . ASP A 1 354 ? 29.464 -2.074 -50.015 1.00 46.72 354 ASP A O 1
ATOM 2669 N N . ALA A 1 355 ? 30.790 -2.089 -48.221 1.00 43.91 355 ALA A N 1
ATOM 2670 C CA . ALA A 1 355 ? 31.977 -1.686 -48.977 1.00 43.91 355 ALA A CA 1
ATOM 2671 C C . ALA A 1 355 ? 32.549 -2.877 -49.788 1.00 43.91 355 ALA A C 1
ATOM 2673 O O . ALA A 1 355 ? 32.954 -3.884 -49.198 1.00 43.91 355 ALA A O 1
ATOM 2674 N N . PRO A 1 356 ? 32.620 -2.809 -51.135 1.00 44.09 356 PRO A N 1
ATOM 2675 C CA . PRO A 1 356 ? 33.122 -3.913 -51.945 1.00 44.09 356 PRO A CA 1
ATOM 2676 C C . PRO A 1 356 ? 34.628 -4.106 -51.729 1.00 44.09 356 PRO A C 1
ATOM 2678 O O . PRO A 1 356 ? 35.413 -3.168 -51.852 1.00 44.09 356 PRO A O 1
ATOM 2681 N N . ALA A 1 357 ? 35.033 -5.345 -51.436 1.00 45.38 357 ALA A N 1
ATOM 2682 C CA . ALA A 1 357 ? 36.430 -5.731 -51.267 1.00 45.38 357 ALA A CA 1
ATOM 2683 C C . ALA A 1 357 ? 37.236 -5.463 -52.553 1.00 45.38 357 ALA A C 1
ATOM 2685 O O . ALA A 1 357 ? 37.142 -6.203 -53.537 1.00 45.38 357 ALA A O 1
ATOM 2686 N N . GLU A 1 358 ? 38.039 -4.400 -52.543 1.00 40.59 358 GLU A N 1
ATOM 2687 C CA . GLU A 1 358 ? 38.961 -4.076 -53.626 1.00 40.59 358 GLU A CA 1
ATOM 2688 C C . GLU A 1 358 ? 40.071 -5.136 -53.702 1.00 40.59 358 GLU A C 1
ATOM 2690 O O . GLU A 1 358 ? 40.869 -5.329 -52.782 1.00 40.59 358 GLU A O 1
ATOM 2695 N N . LYS A 1 359 ? 40.100 -5.862 -54.826 1.00 42.81 359 LYS A N 1
ATOM 2696 C CA . LYS A 1 359 ? 41.170 -6.792 -55.199 1.00 42.81 359 LYS A CA 1
ATOM 2697 C C . LYS A 1 359 ? 42.505 -6.046 -55.246 1.00 42.81 359 LYS A C 1
ATOM 2699 O O . LYS A 1 359 ? 42.743 -5.277 -56.173 1.00 42.81 359 LYS A O 1
ATOM 2704 N N . MET A 1 360 ? 43.417 -6.363 -54.329 1.00 39.28 360 MET A N 1
ATOM 2705 C CA . MET A 1 360 ? 44.832 -6.043 -54.510 1.00 39.28 360 MET A CA 1
ATOM 2706 C C . MET A 1 360 ? 45.394 -6.852 -55.684 1.00 39.28 360 MET A C 1
ATOM 2708 O O . MET A 1 360 ? 45.631 -8.057 -55.583 1.00 39.28 360 MET A O 1
ATOM 2712 N N . ALA A 1 361 ? 45.603 -6.174 -56.810 1.00 38.22 361 ALA A N 1
ATOM 2713 C CA . ALA A 1 361 ? 46.446 -6.656 -57.888 1.00 38.22 361 ALA A CA 1
ATOM 2714 C C . ALA A 1 361 ? 47.917 -6.537 -57.457 1.00 38.22 361 ALA A C 1
ATOM 2716 O O . ALA A 1 361 ? 48.459 -5.444 -57.320 1.00 38.22 361 ALA A O 1
ATOM 2717 N N . SER A 1 362 ? 48.549 -7.688 -57.234 1.00 36.88 362 SER A N 1
ATOM 2718 C CA . SER A 1 362 ? 50.002 -7.833 -57.206 1.00 36.88 362 SER A CA 1
ATOM 2719 C C . SER A 1 362 ? 50.542 -7.633 -58.623 1.00 36.88 362 SER A C 1
ATOM 2721 O O . SER A 1 362 ? 50.043 -8.245 -59.570 1.00 36.88 362 SER A O 1
ATOM 2723 N N . THR A 1 363 ? 51.557 -6.788 -58.798 1.00 38.12 363 THR A N 1
ATOM 2724 C CA . THR A 1 363 ? 52.390 -6.798 -60.006 1.00 38.12 363 THR A CA 1
ATOM 2725 C C . THR A 1 363 ? 53.833 -6.441 -59.644 1.00 38.12 363 THR A C 1
ATOM 2727 O O . THR A 1 363 ? 54.103 -5.300 -59.286 1.00 38.12 363 THR A O 1
ATOM 2730 N N . ILE A 1 364 ? 54.672 -7.481 -59.774 1.00 42.03 364 ILE A N 1
ATOM 2731 C CA . ILE A 1 364 ? 56.125 -7.583 -60.041 1.00 42.03 364 ILE A CA 1
ATOM 2732 C C . ILE A 1 364 ? 57.084 -6.889 -59.072 1.00 42.03 364 ILE A C 1
ATOM 2734 O O . ILE A 1 364 ? 57.226 -5.650 -59.129 1.00 42.03 364 ILE A O 1
#

Radius of gyration: 27.37 Å; chains: 1; bounding box: 93×69×87 Å

Secondary structure (DSSP, 8-state):
---------------------------------S-------SS--PPPEEEEEE---S-SSS-TTTHHHHHHHHHHHHHHHHSS-GGGSEEEEE---HHHH-S-HHHHHHHHHHHHH-HHHHHH-GGG-BTTSTT---BHHHHTT-HHHHHHHHHHHHHHHHHHHTT-SEEEEE-TT--GGGSSS-GGGHHHHHHHHHHHS-SS-SEEESS-TTTT--HHHHHS-SEEE--TT-SSPEEEEE-----TT-----SEEEEEHHHHHHHHHHHHHS--SSHHHHHHHHHHHTS-EEEEEETTTTTT--HHHHHHS-SS-S------HHHHHHHHHHHHHHHHHHHHHHHHHHHHHS----------

Sequence (364 aa):
SSFAAAVAVAVGCCVGIAAYASSVPSSSAMLGSANGGVDLLLGATTFPRTTRITPKTIDDDDDAATSTSMDARMRANWDLYHGRGGSKDSDRVVEYDFEKNWPSAELEDALDWLRSAAPEVSESCAAIQFDGGEHSKTLTAERVGAKGDAGKTLSHVIAWVKARDADAQSVVLASAGAFINTHTGPPNEFDSFIVSFLLRGPQTWDVLFLDRGERGVGLDDAQRPEALMSNKAWLNPYVLYRNRAVYAGEDLPVGLYMVSKKFLDKMAVHMREEPLYKLDNWFNALCASKLECYSYASRGWYQGATAKHKARMAKPLEEAPVVDDAAVEAASAANAAASRAKRLAAADADANADAPAEKMASTI

Foldseek 3Di:
DDDDDDDDDDDDDDDDDDDDDDDDDDDDDDPDDDDDDPPDDPPPDDFFAEEEEAEPQPDPPDDCPPSVPLVVVQQLLQCLQVVHSCSVRYHYFYQFFQPPCPPDPVVVVLLVVCCVLPVLLSVLAQQAAADVHPVHSHGSLVVVVLRRQSSNLSRVSVVLSVCVVVVTQKYKYAYNPAGCLLFFFDSNCSRVVSSQCVVPNDPDFFKEQRNQACAQADPVQVVPFPDFADDPPGPATKTKTQRLNPPPPDQDDRGIMMGGNVNSVCVSVLSNVPHNSHPSVSCNNCSNPPGRYMYMHGVCSVPPADSVRSNVPPSPPDSPPSDDVVNVVVVVVVSVVVVVVVVVVVVVVVVVVPDDDDDPDDDD

Organism: NCBI:txid1486918